Protein AF-A0A2X3EUS6-F1 (afdb_monomer)

pLDDT: mean 87.98, std 20.06, range [26.81, 98.81]

Secondary structure (DSSP, 8-state):
-HHHHHHHHHHTT-TTSTT----EEEEETTGGG-GGG-TT--B---HHHIIIIISHHHHHHHHTT-SEEEEPSSEETTEEGGG-HIIIIIIIIIIT---SEEEEEETHHHHHHHTTS-SSHHHHHHHHHHHT--EEESS-HHHHHHHHHHHTTSS-HHHHHHHHHHHHHHHHHTTTTT-TTTTT-STT-S-S-TT-GGG--HHHHHHHHHHT------GGG-PSPP--S-----STTTT-S--S-TT-----------------------

Foldseek 3Di:
DVLLVVQCVQQPPFLQAQRHHADAADAPWPQCQAPPSDHLHAAEDDPVCCVPPICPSVLSNQVSPRQHYEYDSYHYNLHRRLLALCSQPVVQCVVSVRLHAYEYPACSLVCCVVSVNAVDLLRSLLRNLVSGHLYYHHDCSCVPRVVVCCVVVSDDPVSNVSSVVNVVVSCVSNVCVVPVCSNVPDPPPDDPDPPDPVPDPVVVVVVVVVVPDDDPDQPPVCPPDDDDPDDDDDDPPVDDPPPDDDPDDDPPDDDDPDDDDDPDDDDDDD

Sequence (270 aa):
MMGQAMVESMQGKSPADRYSVMTSVKHFAAYGAVEGGKEYNTVDMSPQRLFNDYMPPYKAGLDAGSGAVMVALNSLNGTPATSDSWLLKDVLRDQWGFKGITVSDHGAIKELIKHGVASDPEDAVRVALKSGINMSMSDEYYSKYLPGLVKSGKVTMAELDDATRHVLNVKYDMGLFNDPYSHLGPKDSDPQDTNAESRLHRKEAREVARESLVLLKNRLDTLPLKKIRHYRGGGRAGGQQARHDGQLVRGRGGRPVGDRPDRHQRSAGR

Mean predicted aligned error: 8.42 Å

InterPro domains:
  IPR001764 Glycoside hydrolase, family 3, N-terminal [PF00933] (2-170)
  IPR001764 Glycoside hydrolase, family 3, N-terminal [PR00133] (21-37)
  IPR001764 Glycoside hydrolase, family 3, N-terminal [PR00133] (91-109)
  IPR017853 Glycoside hydrolase superfamily [SSF51445] (2-212)
  IPR019800 Glycoside hydrolase, family 3, active site [PS00775] (91-108)
  IPR036881 Glycoside hydrolase family 3 C-terminal domain superfamily [G3DSA:3.40.50.1700] (197-246)
  IPR036962 Glycoside hydrolase, family 3, N-terminal domain superfamily [G3DSA:3.20.20.300] (1-190)
  IPR051915 Cellulose Degradatio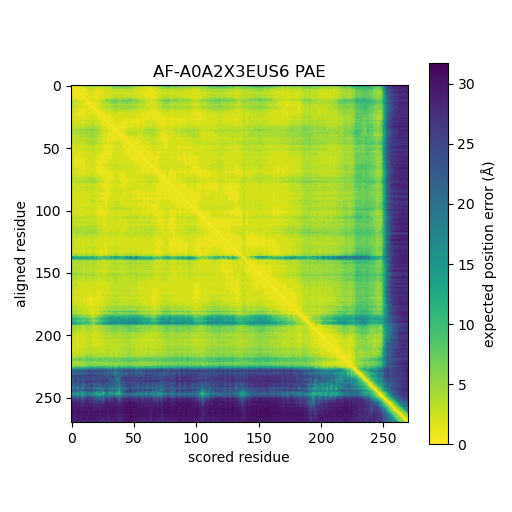n Glycosyl Hydrolase 3 [PTHR30620] (2-227)

Nearest PDB structures (foldseek):
  6r5n-assembly1_A  TM=9.884E-01  e=1.434E-25  Pseudomonas aeruginosa PAO1
  6r5v-assembly1_B  TM=9.876E-01  e=1.519E-25  Pseudomonas aeruginosa PAO1
  6r5r-assembly1_A  TM=9.889E-01  e=1.608E-25  Pseudomonas aeruginosa PAO1
  6r5v-assembly1_A  TM=9.882E-01  e=1.703E-25  Pseudomonas aeruginosa PAO1
  6r5p-assembly1_A  TM=9.882E-01  e=2.545E-25  Pseudomonas aeruginosa PAO1

Solvent-accessible surface area (backbone atoms only — not comparable to full-atom values): 16144 Å² total; per-residue (Å²): 108,71,49,24,51,51,29,40,68,39,18,54,96,41,34,44,42,56,90,29,41,72,40,62,50,72,48,45,64,56,55,91,57,19,53,93,76,38,86,71,31,56,23,76,74,55,68,68,54,42,59,72,70,53,41,51,58,57,51,42,20,46,75,48,60,30,40,28,33,28,28,19,75,22,26,52,70,82,41,39,41,50,56,24,38,60,60,49,34,52,43,40,33,66,71,66,59,56,74,48,32,37,29,41,35,84,31,38,51,68,45,31,40,80,73,67,79,21,93,43,74,59,46,15,45,51,45,20,48,74,14,52,43,44,40,84,31,85,61,66,49,58,82,70,34,46,66,58,34,42,76,68,61,80,36,52,68,66,63,54,49,53,28,48,47,26,54,52,48,46,41,49,60,39,33,40,81,82,42,78,52,57,71,63,58,59,88,87,67,61,65,92,59,85,81,41,73,91,76,57,64,62,68,60,53,53,50,56,53,60,77,69,63,79,87,88,77,71,70,89,67,58,65,82,75,79,95,65,100,78,76,89,82,84,62,94,70,81,76,62,86,80,82,71,69,101,78,74,81,77,78,95,70,78,82,85,85,74,90,76,81,82,84,76,87,79,89,86,85,134

Organism: Klebsiella pneumoniae (NCBI:txid573)

Radius of gyration: 25.32 Å; Cα contacts (8 Å, |Δi|>4): 331; chains: 1; bounding box: 89×47×65 Å

Structure (mmCIF, N/CA/C/O backbone):
data_AF-A0A2X3EUS6-F1
#
_entry.id   AF-A0A2X3EUS6-F1
#
loop_
_atom_site.group_PDB
_atom_site.id
_atom_site.type_symbol
_atom_site.label_atom_id
_atom_site.label_alt_id
_atom_site.label_comp_id
_atom_site.label_asym_id
_atom_site.label_entity_id
_atom_site.label_seq_id
_atom_site.pdbx_PDB_ins_code
_atom_site.Cartn_x
_atom_site.Cartn_y
_atom_site.Cartn_z
_atom_site.occupancy
_atom_site.B_iso_or_equiv
_atom_site.auth_seq_id
_atom_site.auth_comp_id
_atom_site.auth_asym_id
_atom_site.auth_atom_id
_atom_site.pdbx_PDB_model_num
ATOM 1 N N . MET A 1 1 ? -1.488 -3.433 -15.875 1.00 76.75 1 MET A N 1
ATOM 2 C CA . MET A 1 1 ? -0.423 -4.236 -16.520 1.00 76.75 1 MET A CA 1
ATOM 3 C C . MET A 1 1 ? 0.818 -4.359 -15.635 1.00 76.75 1 MET A C 1
ATOM 5 O O . MET A 1 1 ? 0.980 -5.424 -15.067 1.00 76.75 1 MET A O 1
ATOM 9 N N . MET A 1 2 ? 1.641 -3.320 -15.411 1.00 91.56 2 MET A N 1
ATOM 10 C CA . MET A 1 2 ? 2.873 -3.475 -14.597 1.00 91.56 2 MET A CA 1
ATOM 11 C C . MET A 1 2 ? 2.624 -3.841 -13.122 1.00 91.56 2 MET A C 1
ATOM 13 O O . MET A 1 2 ? 3.302 -4.715 -12.597 1.00 91.56 2 MET A O 1
ATOM 17 N N . GLY A 1 3 ? 1.641 -3.213 -12.461 1.00 90.94 3 GLY A N 1
ATOM 18 C CA . GLY A 1 3 ? 1.314 -3.523 -11.060 1.00 90.94 3 GLY A CA 1
ATOM 19 C C . GLY A 1 3 ? 0.858 -4.972 -10.859 1.00 90.94 3 GLY A C 1
ATOM 20 O O . GLY A 1 3 ? 1.366 -5.658 -9.982 1.00 90.94 3 GLY A O 1
ATOM 21 N N . GLN A 1 4 ? -0.026 -5.457 -11.735 1.00 96.00 4 GLN A N 1
ATOM 22 C CA . GLN A 1 4 ? -0.443 -6.861 -11.777 1.00 96.00 4 GLN A CA 1
ATOM 23 C C . GLN A 1 4 ? 0.755 -7.799 -11.986 1.00 96.00 4 GLN A C 1
ATOM 25 O O . GLN A 1 4 ? 0.938 -8.721 -11.201 1.00 96.00 4 GLN A O 1
ATOM 30 N N . ALA A 1 5 ? 1.612 -7.520 -12.976 1.00 96.56 5 ALA A N 1
ATOM 31 C CA . ALA A 1 5 ? 2.789 -8.345 -13.243 1.00 96.56 5 ALA A CA 1
ATOM 32 C C . ALA A 1 5 ? 3.744 -8.415 -12.037 1.00 96.56 5 ALA A C 1
ATOM 34 O O . ALA A 1 5 ? 4.278 -9.481 -11.744 1.00 96.56 5 ALA A O 1
ATOM 35 N N . MET A 1 6 ? 3.935 -7.309 -11.302 1.00 96.62 6 MET A N 1
ATOM 36 C CA . MET A 1 6 ? 4.721 -7.331 -10.062 1.00 96.62 6 MET A CA 1
ATOM 37 C C . MET A 1 6 ? 4.096 -8.259 -9.019 1.00 96.62 6 MET A C 1
ATOM 39 O O . MET A 1 6 ? 4.806 -9.103 -8.479 1.00 96.62 6 MET A O 1
ATOM 43 N N . VAL A 1 7 ? 2.786 -8.148 -8.777 1.00 97.81 7 VAL A N 1
ATOM 44 C CA . VAL A 1 7 ? 2.072 -8.995 -7.808 1.00 97.81 7 VAL A CA 1
ATOM 45 C C . VAL A 1 7 ? 2.170 -10.472 -8.181 1.00 97.81 7 VAL A C 1
ATOM 47 O O . VAL A 1 7 ? 2.626 -11.274 -7.370 1.00 97.81 7 VAL A O 1
ATOM 50 N N . GLU A 1 8 ? 1.835 -10.825 -9.421 1.00 97.06 8 GLU A N 1
ATOM 51 C CA . GLU A 1 8 ? 1.898 -12.208 -9.910 1.00 97.06 8 GLU A CA 1
ATOM 52 C C . GLU A 1 8 ? 3.326 -12.770 -9.841 1.00 97.06 8 GLU A C 1
ATOM 54 O O . GLU A 1 8 ? 3.526 -13.914 -9.438 1.00 97.06 8 GLU A O 1
ATOM 59 N N . SER A 1 9 ? 4.341 -11.963 -10.173 1.00 96.44 9 SER A N 1
ATOM 60 C CA . SER A 1 9 ? 5.741 -12.405 -10.128 1.00 96.44 9 SER A CA 1
ATOM 61 C C . SER A 1 9 ? 6.274 -12.613 -8.707 1.00 96.44 9 SER A C 1
ATOM 63 O O . SER A 1 9 ? 7.068 -13.524 -8.488 1.00 96.44 9 SER A O 1
ATOM 65 N N . MET A 1 10 ? 5.849 -11.786 -7.745 1.00 97.31 10 MET A N 1
ATOM 66 C CA . MET A 1 10 ? 6.313 -11.853 -6.356 1.00 97.31 10 MET A CA 1
ATOM 67 C C . MET A 1 10 ? 5.575 -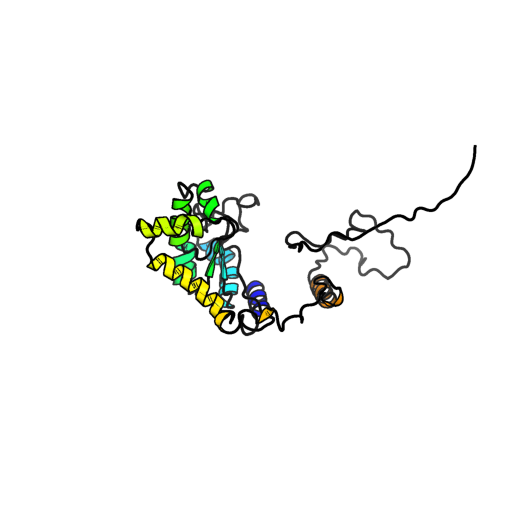12.921 -5.548 1.00 97.31 10 MET A C 1
ATOM 69 O O . MET A 1 10 ? 6.198 -13.603 -4.735 1.00 97.31 10 MET A O 1
ATOM 73 N N . GLN A 1 11 ? 4.265 -13.077 -5.763 1.00 96.69 11 GLN A N 1
ATOM 74 C CA . GLN A 1 11 ? 3.460 -14.066 -5.041 1.00 96.69 11 GLN A CA 1
ATOM 75 C C . GLN A 1 11 ? 3.471 -15.446 -5.711 1.00 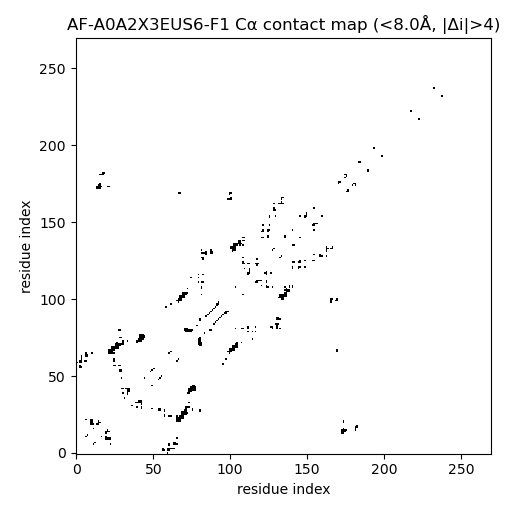96.69 11 GLN A C 1
ATOM 77 O O . GLN A 1 11 ? 3.137 -16.438 -5.064 1.00 96.69 11 GLN A O 1
ATOM 82 N N . GLY A 1 12 ? 3.852 -15.533 -6.989 1.00 94.62 12 GLY A N 1
ATOM 83 C CA . GLY A 1 12 ? 3.870 -16.789 -7.728 1.00 94.62 12 GLY A CA 1
ATOM 84 C C . GLY A 1 12 ? 2.492 -17.452 -7.763 1.00 94.62 12 GLY A C 1
ATOM 85 O O . GLY A 1 12 ? 1.470 -16.793 -7.946 1.00 94.62 12 GLY A O 1
ATOM 86 N N . LYS A 1 13 ? 2.458 -18.778 -7.590 1.00 94.06 13 LYS A N 1
ATOM 87 C CA . LYS A 1 13 ? 1.195 -19.533 -7.511 1.00 94.06 13 LYS A CA 1
ATOM 88 C C . LYS A 1 13 ? 0.541 -19.426 -6.135 1.00 94.06 13 LYS A C 1
ATOM 90 O O . LYS A 1 13 ? -0.680 -19.514 -6.043 1.00 94.06 13 LYS A O 1
ATOM 95 N N . SER A 1 14 ? 1.348 -19.280 -5.088 1.00 94.69 14 SER A N 1
ATOM 96 C CA . SER A 1 14 ? 0.897 -19.137 -3.710 1.00 94.69 14 SER A CA 1
ATOM 97 C C . SER A 1 14 ? 1.898 -18.311 -2.897 1.00 94.69 14 SER A C 1
ATOM 99 O O . SER A 1 14 ? 3.102 -18.577 -2.978 1.00 94.69 14 SER A O 1
ATOM 101 N N . PRO A 1 15 ? 1.439 -17.373 -2.044 1.00 93.56 15 PRO A N 1
ATOM 102 C CA . PRO A 1 15 ? 2.318 -16.668 -1.114 1.00 93.56 15 PRO A CA 1
ATOM 103 C C . PRO A 1 15 ? 2.909 -17.584 -0.027 1.00 93.56 15 PRO A C 1
ATOM 105 O O . PRO A 1 15 ? 3.824 -17.153 0.668 1.00 93.56 15 PRO A O 1
ATOM 108 N N . ALA A 1 16 ? 2.424 -18.825 0.113 1.00 95.94 16 ALA A N 1
ATOM 109 C CA . ALA A 1 16 ? 3.017 -19.848 0.979 1.00 95.94 16 ALA A CA 1
ATOM 110 C C . ALA A 1 16 ? 4.208 -20.589 0.343 1.00 95.94 16 ALA A C 1
ATOM 112 O O . ALA A 1 16 ? 4.916 -21.325 1.035 1.00 95.94 16 ALA A O 1
ATOM 113 N N . ASP A 1 17 ? 4.429 -20.443 -0.969 1.00 95.94 17 ASP A N 1
ATOM 114 C CA . ASP A 1 17 ? 5.564 -21.081 -1.629 1.00 95.94 17 ASP A CA 1
ATOM 115 C C . ASP A 1 17 ? 6.875 -20.478 -1.101 1.00 95.94 17 ASP A C 1
ATOM 117 O O . ASP A 1 17 ? 7.013 -19.266 -0.949 1.00 95.94 17 ASP A O 1
ATOM 121 N N . ARG A 1 18 ? 7.884 -21.324 -0.866 1.00 93.12 18 ARG A N 1
ATOM 122 C CA . ARG A 1 18 ? 9.146 -20.951 -0.198 1.00 93.12 18 ARG A CA 1
ATOM 123 C C . ARG A 1 18 ? 9.833 -19.696 -0.754 1.00 93.12 18 ARG A C 1
ATOM 125 O O . ARG A 1 18 ? 10.453 -18.956 0.008 1.00 93.12 18 ARG A O 1
ATOM 132 N N . TYR A 1 19 ? 9.773 -19.487 -2.066 1.00 93.94 19 TYR A N 1
ATOM 133 C CA . TYR A 1 19 ? 10.434 -18.367 -2.747 1.00 93.94 19 TYR A CA 1
ATOM 134 C C . TYR A 1 19 ? 9.480 -17.225 -3.118 1.00 93.94 19 TYR A C 1
ATOM 136 O O . TYR A 1 19 ? 9.915 -16.259 -3.742 1.00 93.94 19 TYR A O 1
ATOM 144 N N . SER A 1 20 ? 8.208 -17.332 -2.738 1.00 96.38 20 SER A N 1
ATOM 145 C CA . SER A 1 20 ? 7.212 -16.282 -2.905 1.00 96.38 20 SER A CA 1
ATOM 146 C C . SER A 1 20 ? 7.187 -15.363 -1.691 1.00 96.38 20 SER A C 1
ATOM 148 O O . SER A 1 20 ? 7.561 -15.743 -0.581 1.00 96.38 20 SER A O 1
ATOM 150 N N . VAL A 1 21 ? 6.714 -14.140 -1.901 1.00 96.50 21 VAL A N 1
ATOM 151 C CA . VAL A 1 21 ? 6.453 -13.173 -0.834 1.00 96.50 21 VAL A CA 1
ATOM 152 C C . VAL A 1 21 ? 5.086 -12.549 -1.046 1.00 96.50 21 VAL A C 1
ATOM 154 O O . VAL A 1 21 ? 4.726 -12.209 -2.170 1.00 96.50 21 VAL A O 1
ATOM 157 N N . MET A 1 22 ? 4.326 -12.361 0.034 1.00 97.50 22 MET A N 1
ATOM 158 C CA . MET A 1 22 ? 3.080 -11.607 -0.045 1.00 97.50 22 MET A CA 1
ATOM 159 C C . MET A 1 22 ? 3.368 -10.144 -0.378 1.00 97.50 22 MET A C 1
ATOM 161 O O . MET A 1 22 ? 4.225 -9.507 0.242 1.00 97.50 22 MET A O 1
ATOM 165 N N . THR A 1 23 ? 2.629 -9.592 -1.335 1.00 98.12 23 THR A N 1
ATOM 166 C CA . THR A 1 23 ? 2.791 -8.194 -1.727 1.00 98.12 23 THR A CA 1
ATOM 167 C C . THR A 1 23 ? 1.907 -7.265 -0.910 1.00 98.12 23 THR A C 1
ATOM 169 O O . THR A 1 23 ? 0.823 -7.631 -0.456 1.00 98.12 23 THR A O 1
ATOM 172 N N . SER A 1 24 ? 2.376 -6.024 -0.766 1.00 98.38 24 SER A N 1
ATOM 173 C CA . SER A 1 24 ? 1.588 -4.908 -0.255 1.00 98.38 24 SER A CA 1
ATOM 174 C C . SER A 1 24 ? 1.544 -3.801 -1.301 1.00 98.38 24 SER A C 1
ATOM 176 O O . SER A 1 24 ? 2.557 -3.152 -1.575 1.00 98.38 24 SER A O 1
ATOM 178 N N . VAL A 1 25 ? 0.378 -3.610 -1.918 1.00 98.19 25 VAL A N 1
ATOM 179 C CA . VAL A 1 25 ? 0.149 -2.526 -2.881 1.00 98.19 25 VAL A CA 1
ATOM 180 C C . VAL A 1 25 ? 0.200 -1.190 -2.142 1.00 98.19 25 VAL A C 1
ATOM 182 O O . VAL A 1 25 ? -0.413 -1.040 -1.087 1.00 98.19 25 VAL A O 1
ATOM 185 N N . LYS A 1 26 ? 0.925 -0.204 -2.681 1.00 98.31 26 LYS A N 1
ATOM 186 C CA . LYS A 1 26 ? 1.121 1.087 -2.011 1.00 98.31 26 LYS A CA 1
ATOM 187 C C . LYS A 1 26 ? 1.291 2.258 -2.983 1.00 98.31 26 LYS A C 1
ATOM 189 O O . LYS A 1 26 ? 1.679 2.049 -4.127 1.00 98.31 26 LYS A O 1
ATOM 194 N N . HIS A 1 27 ? 1.052 3.504 -2.577 1.00 98.50 27 HIS A N 1
ATOM 195 C CA . HIS A 1 27 ? 0.413 3.937 -1.323 1.00 98.50 27 HIS A CA 1
ATOM 196 C C . HIS A 1 27 ? -1.049 4.292 -1.625 1.00 98.50 27 HIS A C 1
ATOM 198 O O . HIS A 1 27 ? -1.306 5.078 -2.541 1.00 98.50 27 HIS A O 1
ATOM 204 N N . PHE A 1 28 ? -1.995 3.672 -0.922 1.00 98.69 28 PHE A N 1
ATOM 205 C CA . PHE A 1 28 ? -3.430 3.764 -1.205 1.00 98.69 28 PHE A CA 1
ATOM 206 C C . PHE A 1 28 ? -4.060 4.982 -0.491 1.00 98.69 28 PHE A C 1
ATOM 208 O O . PHE A 1 28 ? -4.150 4.972 0.731 1.00 98.69 28 PHE A O 1
ATOM 215 N N . ALA A 1 29 ? -4.471 6.059 -1.171 1.00 98.38 29 ALA A N 1
ATOM 216 C CA . ALA A 1 29 ? -4.487 6.243 -2.625 1.00 98.38 29 ALA A CA 1
ATOM 217 C C . ALA A 1 29 ? -4.100 7.657 -3.088 1.00 98.38 29 ALA A C 1
ATOM 219 O O . ALA A 1 29 ? -4.101 8.619 -2.326 1.00 98.38 29 ALA A O 1
ATOM 220 N N . ALA A 1 30 ? -3.782 7.748 -4.384 1.00 98.31 30 ALA A N 1
ATOM 221 C CA . A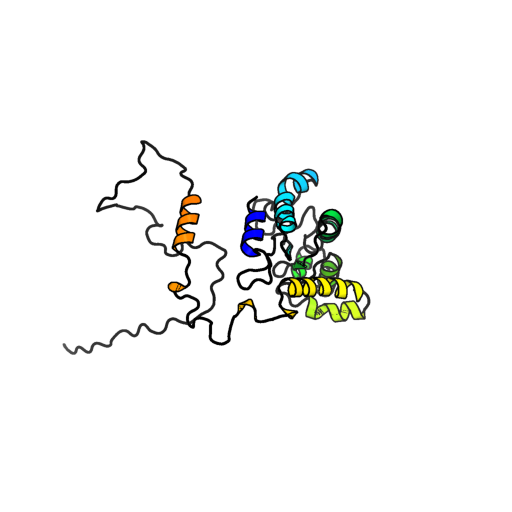LA A 1 30 ? -3.470 8.971 -5.126 1.00 98.31 30 ALA A CA 1
ATOM 222 C C . ALA A 1 30 ? -2.255 9.773 -4.620 1.00 98.31 30 ALA A C 1
ATOM 224 O O . ALA A 1 30 ? -2.076 10.922 -5.011 1.00 98.31 30 ALA A O 1
ATOM 225 N N . TYR A 1 31 ? -1.374 9.157 -3.828 1.00 98.38 31 TYR A N 1
ATOM 226 C CA . TYR A 1 31 ? -0.232 9.827 -3.196 1.00 98.38 31 TYR A CA 1
ATOM 227 C C . TYR A 1 31 ? 0.672 10.609 -4.164 1.00 98.38 31 TYR A C 1
ATOM 229 O O . TYR A 1 31 ? 1.203 11.655 -3.822 1.00 98.38 31 TYR A O 1
ATOM 237 N N . GLY A 1 32 ? 0.830 10.144 -5.406 1.00 97.44 32 GLY A N 1
ATOM 238 C CA . GLY A 1 32 ? 1.645 10.840 -6.408 1.00 97.44 32 GLY A CA 1
ATOM 239 C C . GLY A 1 32 ? 1.067 12.175 -6.902 1.00 97.44 32 GLY A C 1
ATOM 240 O O . GLY A 1 32 ? 1.754 12.891 -7.624 1.00 97.44 32 GLY A O 1
ATOM 241 N N . ALA A 1 33 ? -0.174 12.514 -6.540 1.00 98.12 33 ALA A N 1
ATOM 242 C CA . ALA A 1 33 ? -0.863 13.738 -6.953 1.00 98.12 33 ALA A CA 1
ATOM 243 C C . ALA A 1 33 ? -0.679 14.914 -5.979 1.00 98.12 33 ALA A C 1
ATOM 245 O O . ALA A 1 33 ? -1.433 15.883 -6.051 1.00 98.12 33 ALA A O 1
ATOM 246 N N . VAL A 1 34 ? 0.277 14.815 -5.050 1.00 97.88 34 VAL A N 1
ATOM 247 C CA . VAL A 1 34 ? 0.551 15.848 -4.043 1.00 97.88 34 VAL A CA 1
ATOM 248 C C . VAL A 1 34 ? 0.717 17.231 -4.671 1.00 97.88 34 VAL A C 1
ATOM 250 O O . VAL A 1 34 ? 1.466 17.428 -5.635 1.00 97.88 34 VAL A O 1
ATOM 253 N N . GLU A 1 35 ? 0.029 18.214 -4.098 1.00 97.56 35 GLU A N 1
ATOM 254 C CA . GLU A 1 35 ? 0.058 19.583 -4.594 1.00 97.56 35 GLU A CA 1
ATOM 255 C C . GLU A 1 35 ? 1.488 20.147 -4.577 1.00 97.56 35 GLU A C 1
ATOM 257 O O . GLU A 1 35 ? 2.237 20.021 -3.599 1.00 97.56 35 GLU A O 1
ATOM 262 N N . GLY A 1 36 ? 1.883 20.758 -5.697 1.00 97.19 36 GLY A N 1
ATOM 263 C CA . GLY A 1 36 ? 3.209 21.350 -5.874 1.00 97.19 36 GLY A CA 1
ATOM 264 C C . GLY A 1 36 ? 4.362 20.342 -5.931 1.00 97.19 36 GLY A C 1
ATOM 265 O O . GLY A 1 36 ? 5.517 20.758 -5.859 1.00 97.19 36 GLY A O 1
ATOM 266 N N . GLY A 1 37 ? 4.083 19.034 -6.029 1.00 96.06 37 GLY A N 1
ATOM 267 C CA . GLY A 1 37 ? 5.116 17.993 -5.989 1.00 96.06 37 GLY A CA 1
ATOM 268 C C . GLY A 1 37 ? 5.829 17.900 -4.637 1.00 96.06 37 GLY A C 1
ATOM 269 O O . GLY A 1 37 ? 6.946 17.388 -4.559 1.00 96.06 37 GLY A O 1
ATOM 270 N N . LYS A 1 38 ? 5.217 18.441 -3.577 1.00 96.06 38 LYS A N 1
ATOM 271 C CA . LYS A 1 38 ? 5.780 18.442 -2.229 1.00 96.06 38 LYS A CA 1
ATOM 272 C C . LYS A 1 38 ? 5.370 17.167 -1.502 1.00 96.06 38 LYS A C 1
ATOM 274 O O . LYS A 1 38 ? 4.186 16.892 -1.352 1.00 96.06 38 LYS A O 1
ATOM 279 N N . GLU A 1 39 ? 6.360 16.427 -1.019 1.00 95.69 39 GLU A N 1
ATOM 280 C CA . GLU A 1 39 ? 6.152 15.195 -0.256 1.00 95.69 39 GLU A CA 1
ATOM 281 C C . GLU A 1 39 ? 5.140 15.394 0.891 1.00 95.69 39 GLU A C 1
ATOM 283 O O . GLU A 1 39 ? 5.185 16.414 1.588 1.00 95.69 39 GLU A O 1
ATOM 288 N N . TYR A 1 40 ? 4.242 14.419 1.071 1.00 95.00 40 TYR A N 1
ATOM 289 C CA . TYR A 1 40 ? 3.172 14.397 2.084 1.00 95.00 40 TYR A CA 1
ATOM 290 C C . TYR A 1 40 ? 2.090 15.489 1.971 1.00 95.00 40 TYR A C 1
ATOM 292 O O . T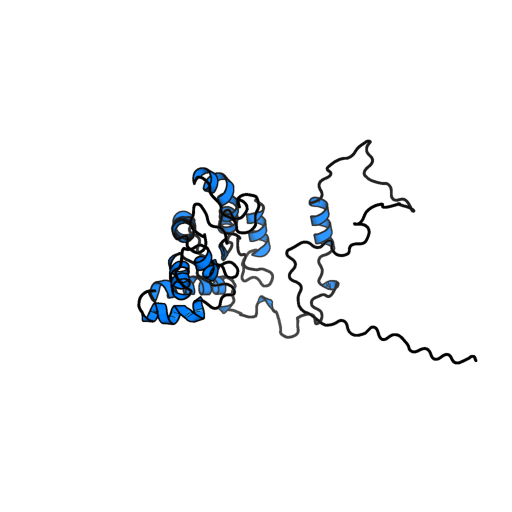YR A 1 40 ? 1.234 15.587 2.851 1.00 95.00 40 TYR A O 1
ATOM 300 N N . ASN A 1 41 ? 2.111 16.336 0.936 1.00 96.94 41 ASN A N 1
ATOM 301 C CA . ASN A 1 41 ? 1.168 17.450 0.828 1.00 96.94 41 ASN A CA 1
ATOM 302 C C . ASN A 1 41 ? -0.271 16.991 0.497 1.00 96.94 41 ASN A C 1
ATOM 304 O O . ASN A 1 41 ? -0.556 15.809 0.300 1.00 96.94 41 ASN A O 1
ATOM 308 N N . THR A 1 42 ? -1.205 17.936 0.447 1.00 97.06 42 THR A N 1
ATOM 309 C CA . THR A 1 42 ? -2.609 17.680 0.109 1.00 97.06 42 THR A CA 1
ATOM 310 C C . THR A 1 42 ? -2.780 17.124 -1.306 1.00 97.06 42 THR A C 1
ATOM 312 O O . THR A 1 42 ? -2.063 17.509 -2.232 1.00 97.06 42 THR A O 1
ATOM 315 N N . VAL A 1 43 ? -3.769 16.243 -1.468 1.00 98.50 43 VAL A N 1
ATOM 316 C CA . VAL A 1 43 ? -4.310 15.809 -2.758 1.00 98.50 43 VAL A CA 1
ATOM 317 C C . VAL A 1 43 ? -5.788 16.186 -2.817 1.00 98.50 43 VAL A C 1
ATOM 319 O O . VAL A 1 43 ? -6.553 15.857 -1.910 1.00 98.50 43 VAL A O 1
ATOM 322 N N . ASP A 1 44 ? -6.191 16.840 -3.902 1.00 98.44 44 ASP A N 1
ATOM 323 C CA . ASP A 1 44 ? -7.584 17.185 -4.180 1.00 98.44 44 ASP A CA 1
ATOM 324 C C . ASP A 1 44 ? -7.920 16.886 -5.646 1.00 98.44 44 ASP A C 1
ATOM 326 O O . ASP A 1 44 ? -7.173 17.253 -6.560 1.00 98.44 44 ASP A O 1
ATOM 330 N N . MET A 1 45 ? -9.006 16.150 -5.879 1.00 98.44 45 MET A N 1
ATOM 331 C CA . MET A 1 45 ? -9.508 15.855 -7.219 1.00 98.44 45 MET A CA 1
ATOM 332 C C . MET A 1 45 ? -10.958 15.365 -7.215 1.00 98.44 45 MET A C 1
ATOM 334 O O . MET A 1 45 ? -11.454 14.791 -6.244 1.00 98.44 45 MET A O 1
ATOM 338 N N . SER A 1 46 ? -11.633 15.504 -8.361 1.00 98.38 46 SER A N 1
ATOM 339 C CA . SER A 1 46 ? -12.980 14.957 -8.523 1.00 98.38 46 SER A CA 1
ATOM 340 C C . SER A 1 46 ? -12.987 13.421 -8.449 1.00 98.38 46 SER A C 1
ATOM 342 O O . SER A 1 46 ? -12.026 12.774 -8.886 1.00 98.38 46 SER A O 1
ATOM 344 N N . PRO A 1 47 ? -14.097 12.807 -7.994 1.00 97.06 47 PRO A N 1
ATOM 345 C CA . PRO A 1 47 ? -14.243 11.355 -8.009 1.00 97.06 47 PRO A CA 1
ATOM 346 C C . PRO A 1 47 ? -14.049 10.743 -9.401 1.00 97.06 47 PRO A C 1
ATOM 348 O O . PRO A 1 47 ? -13.431 9.690 -9.513 1.00 97.06 47 PRO A O 1
ATOM 351 N N . GLN A 1 48 ? -14.502 11.404 -10.478 1.00 98.50 48 GLN A N 1
ATOM 352 C CA . GLN A 1 48 ? -14.301 10.869 -11.833 1.00 98.50 48 GLN A CA 1
ATOM 353 C C . GLN A 1 48 ? -12.815 10.722 -12.160 1.00 98.50 48 GLN A C 1
ATOM 355 O O . GLN A 1 48 ? -12.401 9.685 -12.667 1.00 98.50 48 GLN A O 1
ATOM 360 N N . ARG A 1 49 ? -12.005 11.737 -11.837 1.00 98.56 49 ARG A N 1
ATOM 361 C CA . ARG A 1 49 ? -10.560 11.684 -12.066 1.00 98.56 49 ARG A CA 1
ATOM 362 C C . ARG A 1 49 ? -9.897 10.626 -11.191 1.00 98.56 49 ARG A C 1
ATOM 364 O O . ARG A 1 49 ? -9.077 9.853 -11.681 1.00 98.56 49 ARG A O 1
ATOM 371 N N . LEU A 1 50 ? -10.277 10.567 -9.915 1.00 98.50 50 LEU A N 1
ATOM 372 C CA . LEU A 1 50 ? -9.767 9.568 -8.982 1.00 98.50 50 LEU A CA 1
ATOM 373 C C . LEU A 1 50 ? -9.987 8.150 -9.527 1.00 98.50 50 LEU A C 1
ATOM 375 O O . LEU A 1 50 ? -9.029 7.388 -9.644 1.00 98.50 50 LEU A O 1
ATOM 379 N N . PHE A 1 51 ? -11.218 7.810 -9.915 1.00 98.44 51 PHE A N 1
ATOM 380 C CA . PHE A 1 51 ? -11.556 6.458 -10.363 1.00 98.44 51 PHE A CA 1
ATOM 381 C C . PHE A 1 51 ? -11.064 6.114 -11.771 1.00 98.44 51 PHE A C 1
ATOM 383 O O . PHE A 1 51 ? -10.703 4.961 -12.000 1.00 98.44 51 PHE A O 1
ATOM 390 N N . ASN A 1 52 ? -11.011 7.080 -12.690 1.00 98.19 52 ASN A N 1
ATOM 391 C CA . ASN A 1 52 ? -10.566 6.820 -14.060 1.00 98.19 52 ASN A CA 1
ATOM 392 C C . ASN A 1 52 ? -9.040 6.760 -14.184 1.00 98.19 52 ASN A C 1
ATOM 394 O O . ASN A 1 52 ? -8.534 5.931 -14.938 1.00 98.19 52 ASN A O 1
ATOM 398 N N . ASP A 1 53 ? -8.312 7.594 -13.434 1.00 98.06 53 ASP A N 1
ATOM 399 C CA . ASP A 1 53 ? -6.879 7.795 -13.673 1.00 98.06 53 ASP A CA 1
ATOM 400 C C . ASP A 1 53 ? -6.002 7.229 -12.546 1.00 98.06 53 ASP A C 1
ATOM 402 O O . ASP A 1 53 ? -4.961 6.627 -12.810 1.00 98.06 53 ASP A O 1
ATOM 406 N N . TYR A 1 54 ? -6.405 7.406 -11.282 1.00 98.25 54 TYR A N 1
ATOM 407 C CA . TYR A 1 54 ? -5.539 7.124 -10.128 1.00 98.25 54 TYR A CA 1
ATOM 408 C C . TYR A 1 54 ? -5.813 5.776 -9.467 1.00 98.25 54 TYR A C 1
ATOM 410 O O . TYR A 1 54 ? -4.880 5.117 -9.016 1.00 98.25 54 TYR A O 1
ATOM 418 N N . MET A 1 55 ? -7.070 5.341 -9.413 1.00 98.00 55 MET A N 1
ATOM 419 C CA . MET A 1 55 ? -7.469 4.080 -8.785 1.00 98.00 55 MET A CA 1
ATOM 420 C C . MET A 1 55 ? -7.127 2.792 -9.566 1.00 98.00 55 MET A C 1
ATOM 422 O O . MET A 1 55 ? -6.834 1.784 -8.910 1.00 98.00 55 MET A O 1
ATOM 426 N N . PRO A 1 56 ? -7.113 2.762 -10.920 1.00 97.62 56 PRO A N 1
ATOM 427 C CA . PRO A 1 56 ? -6.943 1.513 -11.668 1.00 97.62 56 PRO A CA 1
ATOM 428 C C . PRO A 1 56 ? -5.672 0.705 -11.350 1.00 97.62 56 PRO A C 1
ATOM 430 O O . PRO A 1 56 ? -5.773 -0.521 -11.275 1.00 97.62 56 PRO A O 1
ATOM 433 N N . PRO A 1 57 ? -4.485 1.310 -11.122 1.00 97.12 57 PRO A N 1
ATOM 434 C CA . PRO A 1 57 ? -3.288 0.547 -10.769 1.00 97.12 57 PRO A CA 1
ATOM 435 C C . PRO A 1 57 ? -3.420 -0.220 -9.449 1.00 97.12 57 PRO A C 1
ATOM 437 O O . PRO A 1 57 ? -2.969 -1.363 -9.374 1.00 97.12 57 PRO A O 1
ATOM 440 N N . TYR A 1 58 ? -4.058 0.376 -8.434 1.00 98.19 58 TYR A N 1
ATOM 441 C CA . TYR A 1 58 ? -4.302 -0.299 -7.158 1.00 98.19 58 TYR A CA 1
ATOM 442 C C . TYR A 1 58 ? -5.258 -1.465 -7.360 1.00 98.19 58 TYR A C 1
ATOM 444 O O . TYR A 1 58 ? -4.934 -2.584 -6.971 1.00 98.19 58 TYR A O 1
ATOM 452 N N . LYS A 1 59 ? -6.388 -1.224 -8.041 1.00 97.81 59 LYS A N 1
ATOM 453 C CA . LYS A 1 59 ? -7.369 -2.276 -8.309 1.00 97.81 59 LYS A CA 1
ATOM 454 C C . LYS A 1 59 ? -6.743 -3.442 -9.072 1.00 97.81 59 LYS A C 1
ATOM 456 O O . LYS A 1 59 ? -6.917 -4.578 -8.665 1.00 97.81 59 LYS A O 1
ATOM 461 N N . ALA A 1 60 ? -5.936 -3.171 -10.098 1.00 97.94 60 ALA A N 1
ATOM 462 C CA . ALA A 1 60 ? -5.247 -4.219 -10.849 1.00 97.94 60 ALA A CA 1
ATOM 463 C C . ALA A 1 60 ? -4.273 -5.041 -9.983 1.00 97.94 60 ALA A C 1
ATOM 465 O O . ALA A 1 60 ? -4.175 -6.248 -10.166 1.00 97.94 60 ALA A O 1
ATOM 466 N N . GLY A 1 61 ? -3.549 -4.415 -9.048 1.00 97.75 61 GLY A N 1
ATOM 467 C CA . GLY A 1 61 ? -2.669 -5.140 -8.122 1.00 97.75 61 GLY A CA 1
ATOM 468 C C . GLY A 1 61 ? -3.436 -5.972 -7.085 1.00 97.75 61 GLY A C 1
ATOM 469 O O . GLY A 1 61 ? -3.007 -7.064 -6.722 1.00 97.75 61 GLY A O 1
ATOM 470 N N . LEU A 1 62 ? -4.586 -5.479 -6.625 1.00 97.81 62 LEU A N 1
ATOM 471 C CA . LEU A 1 62 ? -5.447 -6.203 -5.687 1.00 97.81 62 LEU A CA 1
ATOM 472 C C . LEU A 1 62 ? -6.198 -7.354 -6.374 1.00 97.81 62 LEU A C 1
ATOM 474 O O . LEU A 1 62 ? -6.234 -8.452 -5.829 1.00 97.81 62 LEU A O 1
ATOM 478 N N . ASP A 1 63 ? -6.714 -7.139 -7.587 1.00 97.50 63 ASP A N 1
ATOM 479 C CA . ASP A 1 63 ? -7.340 -8.173 -8.426 1.00 97.50 63 ASP A CA 1
ATOM 480 C C . ASP A 1 63 ? -6.333 -9.282 -8.792 1.00 97.50 63 ASP A C 1
ATOM 482 O O . ASP A 1 63 ? -6.711 -10.443 -8.922 1.00 97.50 63 ASP A O 1
ATOM 486 N N . ALA A 1 64 ? -5.042 -8.943 -8.901 1.00 97.44 64 ALA A N 1
ATOM 487 C CA . ALA A 1 64 ? -3.945 -9.897 -9.084 1.00 97.44 64 ALA A CA 1
ATOM 488 C C . ALA A 1 64 ? -3.610 -10.714 -7.818 1.00 97.44 64 ALA A C 1
ATOM 490 O O . ALA A 1 64 ? -2.739 -11.581 -7.849 1.00 97.44 64 ALA A O 1
ATOM 491 N N . GLY A 1 65 ? -4.287 -10.440 -6.699 1.00 96.56 65 GLY A N 1
ATOM 492 C CA . GLY A 1 65 ? -4.211 -11.235 -5.478 1.00 96.56 65 GLY A CA 1
ATOM 493 C C . GLY A 1 65 ? -3.296 -10.683 -4.390 1.00 96.56 65 GLY A C 1
ATOM 494 O O . GLY A 1 65 ? -2.993 -11.424 -3.458 1.00 96.56 65 GLY A O 1
ATOM 495 N N . SER A 1 66 ? -2.840 -9.426 -4.467 1.00 98.00 66 SER A N 1
ATOM 496 C CA . SER A 1 66 ? -2.008 -8.837 -3.407 1.00 98.00 66 SER A CA 1
ATOM 497 C C . SER A 1 66 ? -2.695 -8.960 -2.047 1.00 98.00 66 SER A C 1
ATOM 499 O O . SER A 1 66 ? -3.792 -8.438 -1.865 1.00 98.00 66 SER A O 1
ATOM 501 N N . GLY A 1 67 ? -2.054 -9.621 -1.082 1.00 97.81 67 GLY A N 1
ATOM 502 C CA . GLY A 1 67 ? -2.666 -9.895 0.227 1.00 97.81 67 GLY A CA 1
ATOM 503 C C . GLY A 1 67 ? -2.659 -8.714 1.205 1.00 97.81 67 GLY A C 1
ATOM 504 O O . GLY A 1 67 ? -3.331 -8.756 2.238 1.00 97.81 67 GLY A O 1
ATOM 505 N N . ALA A 1 68 ? -1.944 -7.635 0.887 1.00 98.44 68 ALA A N 1
ATOM 506 C CA . ALA A 1 68 ? -1.916 -6.420 1.690 1.00 98.44 68 ALA A CA 1
ATOM 507 C C . ALA A 1 68 ? -2.061 -5.145 0.846 1.00 98.44 68 ALA A C 1
ATOM 509 O O . ALA A 1 68 ? -1.768 -5.120 -0.356 1.00 98.44 68 ALA A O 1
ATOM 510 N N . VAL A 1 69 ? -2.475 -4.069 1.515 1.00 98.56 69 VAL A N 1
ATOM 511 C CA . VAL A 1 69 ? -2.408 -2.697 1.014 1.00 98.56 69 VAL A CA 1
ATOM 512 C C . VAL A 1 69 ? -1.829 -1.782 2.095 1.00 98.56 69 VAL A C 1
ATOM 514 O O . VAL A 1 69 ? -2.227 -1.848 3.261 1.00 98.56 69 VAL A O 1
ATOM 517 N N . MET A 1 70 ? -0.877 -0.933 1.721 1.00 98.81 70 MET A N 1
ATOM 518 C CA . MET A 1 70 ? -0.334 0.115 2.583 1.00 98.81 70 MET A CA 1
ATOM 519 C C . MET A 1 70 ? -1.010 1.440 2.248 1.00 98.81 70 MET A C 1
ATOM 521 O O . MET A 1 70 ? -1.030 1.871 1.089 1.00 98.81 70 MET A O 1
ATOM 525 N N . VAL A 1 71 ? -1.578 2.066 3.271 1.00 98.50 71 VAL A N 1
ATOM 526 C CA . VAL A 1 71 ? -2.359 3.301 3.152 1.00 98.50 71 VAL A CA 1
ATOM 527 C C . VAL A 1 71 ? -1.431 4.506 3.008 1.00 98.50 71 VAL A C 1
ATOM 529 O O . VAL A 1 71 ? -0.329 4.497 3.537 1.00 98.50 71 VAL A O 1
ATOM 532 N N . ALA A 1 72 ? -1.850 5.522 2.257 1.00 98.25 72 ALA A N 1
ATOM 533 C CA . ALA A 1 72 ? -1.057 6.716 1.992 1.00 98.25 72 ALA A CA 1
ATOM 534 C C . ALA A 1 72 ? -1.039 7.718 3.158 1.00 98.25 72 ALA A C 1
ATOM 536 O O . ALA A 1 72 ? -1.899 7.707 4.041 1.00 98.25 72 ALA A O 1
ATOM 537 N N . LEU A 1 73 ? -0.045 8.609 3.119 1.00 97.62 73 LEU A N 1
ATOM 538 C CA . LEU A 1 73 ? 0.175 9.665 4.112 1.00 97.62 73 LEU A CA 1
ATOM 539 C C . LEU A 1 73 ? -0.558 10.976 3.788 1.00 97.62 73 LEU A C 1
ATOM 541 O O . LEU A 1 73 ? -0.688 11.831 4.654 1.00 97.62 73 LEU A O 1
ATOM 545 N N . ASN A 1 74 ? -1.033 11.165 2.554 1.00 98.31 74 ASN A N 1
ATOM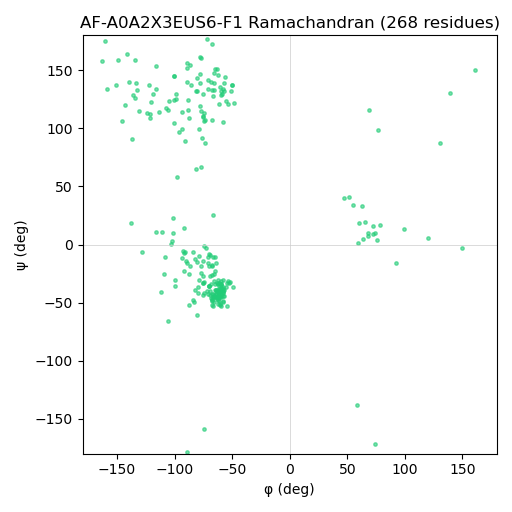 546 C CA . ASN A 1 74 ? -1.715 12.396 2.156 1.00 98.31 74 ASN A CA 1
ATOM 547 C C . ASN A 1 74 ? -3.163 12.463 2.674 1.00 98.31 74 ASN A C 1
ATOM 549 O O . ASN A 1 74 ? -3.812 11.444 2.932 1.00 98.31 74 ASN A O 1
ATOM 553 N N . SER A 1 75 ? -3.705 13.683 2.718 1.00 97.31 75 SER A N 1
ATOM 554 C CA . SER A 1 75 ? -5.152 13.882 2.649 1.00 97.31 75 SER A CA 1
ATOM 555 C C . SER A 1 75 ? -5.635 13.747 1.210 1.00 97.31 75 SER A C 1
ATOM 557 O O . SER A 1 75 ? -4.973 14.220 0.286 1.00 97.31 75 SER A O 1
ATOM 559 N N . LEU A 1 76 ? -6.774 13.086 1.024 1.00 98.00 76 LEU A N 1
ATOM 560 C CA . LEU A 1 76 ? -7.504 12.995 -0.233 1.00 98.00 76 LEU A CA 1
ATOM 561 C C . LEU A 1 76 ? -8.827 13.738 -0.046 1.00 98.00 76 LEU A C 1
ATOM 563 O O . LEU A 1 76 ? -9.646 13.348 0.784 1.00 98.00 76 LEU A O 1
ATOM 567 N N . ASN A 1 77 ? -9.006 14.845 -0.766 1.00 97.69 77 ASN A N 1
ATOM 568 C CA . ASN A 1 77 ? -10.188 15.710 -0.668 1.00 97.69 77 ASN A CA 1
ATOM 569 C C . ASN A 1 77 ? -10.492 16.126 0.788 1.00 97.69 77 ASN A C 1
ATOM 571 O O . ASN A 1 77 ? -11.635 16.121 1.240 1.00 97.69 77 ASN A O 1
ATOM 575 N N . GLY A 1 78 ? -9.435 16.435 1.546 1.00 96.06 78 GLY A N 1
ATOM 576 C CA . GLY A 1 78 ? -9.515 16.891 2.938 1.00 96.06 78 GLY A CA 1
ATOM 577 C C . GLY A 1 78 ? -9.425 15.799 4.010 1.00 96.06 78 GLY A C 1
ATOM 578 O O . GLY A 1 78 ? -9.100 16.130 5.147 1.00 96.06 78 GLY A O 1
ATOM 579 N N . THR A 1 79 ? -9.604 14.516 3.676 1.00 98.12 79 THR A N 1
ATOM 580 C CA . THR A 1 79 ? -9.537 13.420 4.665 1.00 98.12 79 THR A CA 1
ATOM 581 C C . THR A 1 79 ? -8.223 12.645 4.533 1.00 98.12 79 THR A C 1
ATOM 583 O O . THR A 1 79 ? -7.923 12.155 3.445 1.00 98.12 79 THR A O 1
ATOM 586 N N . PRO A 1 80 ? -7.397 12.514 5.590 1.00 98.50 80 PRO A N 1
ATOM 587 C CA . PRO A 1 80 ? -6.226 11.635 5.570 1.00 98.50 80 PRO A CA 1
ATOM 588 C C . PRO A 1 80 ? -6.627 10.199 5.242 1.00 98.50 80 PRO A C 1
ATOM 590 O O . PRO A 1 80 ? -7.539 9.665 5.876 1.00 98.50 80 PRO A O 1
ATOM 593 N N . ALA A 1 81 ? -5.923 9.548 4.311 1.00 98.38 81 ALA A N 1
ATOM 594 C CA . ALA A 1 81 ? -6.282 8.196 3.868 1.00 98.38 81 ALA A CA 1
ATOM 595 C C . ALA A 1 81 ? -6.309 7.178 5.030 1.00 98.38 81 ALA A C 1
ATOM 597 O O . ALA A 1 81 ? -7.124 6.261 5.045 1.00 98.38 81 ALA A O 1
ATOM 598 N N . THR A 1 82 ? -5.472 7.383 6.055 1.00 98.44 82 THR A N 1
ATOM 599 C CA . THR A 1 82 ? -5.424 6.554 7.279 1.00 98.44 82 THR A CA 1
ATOM 600 C C . THR A 1 82 ? -6.683 6.679 8.161 1.00 98.44 82 THR A C 1
ATOM 602 O O . THR A 1 82 ? -6.943 5.813 8.995 1.00 98.44 82 THR A O 1
ATOM 605 N N . SER A 1 83 ? -7.488 7.727 7.970 1.00 98.31 83 SER A N 1
ATOM 606 C CA . SER A 1 83 ? -8.758 7.982 8.670 1.00 98.31 83 SER A CA 1
ATOM 607 C C . SER A 1 83 ? -9.983 7.963 7.745 1.00 98.31 83 SER A C 1
ATOM 609 O O . SER A 1 83 ? -11.063 8.396 8.141 1.00 98.31 83 SER A O 1
ATOM 611 N N . ASP A 1 84 ? -9.829 7.514 6.499 1.00 98.50 84 ASP A N 1
ATOM 612 C CA . ASP A 1 84 ? -10.887 7.594 5.495 1.00 98.50 84 ASP A CA 1
ATOM 613 C C . ASP A 1 84 ? -11.675 6.277 5.414 1.00 98.50 84 ASP A C 1
ATOM 615 O O . ASP A 1 84 ? -11.277 5.319 4.748 1.00 98.50 84 ASP A O 1
ATOM 619 N N . SER A 1 85 ? -12.813 6.227 6.113 1.00 98.25 85 SER A N 1
ATOM 620 C CA . SER A 1 85 ? -13.706 5.058 6.092 1.00 98.25 85 SER A CA 1
ATOM 621 C C . SER A 1 85 ? 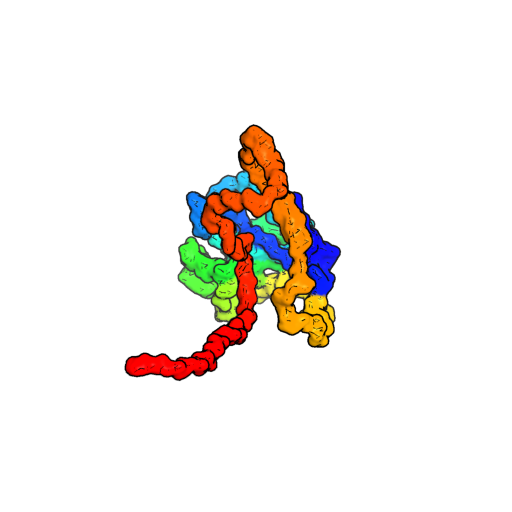-14.323 4.814 4.716 1.00 98.25 85 SER A C 1
ATOM 623 O O . SER A 1 85 ? -14.513 3.661 4.343 1.00 98.25 85 SER A O 1
ATOM 625 N N . TRP A 1 86 ? -14.605 5.868 3.948 1.00 98.44 86 TRP A N 1
ATOM 626 C CA . TRP A 1 86 ? -15.153 5.718 2.602 1.00 98.44 86 TRP A CA 1
ATOM 627 C C . TRP A 1 86 ? -14.133 5.023 1.694 1.00 98.44 86 TRP A C 1
ATOM 629 O O . TRP A 1 86 ? -14.453 4.059 0.998 1.00 98.44 86 TRP A O 1
ATOM 639 N N . LEU A 1 87 ? -12.870 5.447 1.757 1.00 98.62 87 LEU A N 1
ATOM 640 C CA . LEU A 1 87 ? -11.804 4.847 0.960 1.00 98.62 87 LEU A CA 1
ATOM 641 C C . LEU A 1 87 ? -11.508 3.398 1.389 1.00 98.62 87 LEU A C 1
ATOM 643 O O . LEU A 1 87 ? -11.377 2.510 0.543 1.00 98.62 87 LEU A O 1
ATOM 647 N N . LEU A 1 88 ? -11.383 3.150 2.696 1.00 98.69 88 LEU A N 1
ATOM 648 C CA . LEU A 1 88 ? -10.904 1.870 3.227 1.00 98.69 88 LEU A CA 1
ATOM 649 C C . LEU A 1 88 ? -11.998 0.818 3.427 1.00 98.69 88 LEU A C 1
ATOM 651 O O . LEU A 1 88 ? -11.679 -0.370 3.399 1.00 98.69 88 LEU A O 1
ATOM 655 N N . LYS A 1 89 ? -13.257 1.214 3.628 1.00 98.56 89 LYS A N 1
ATOM 656 C CA . LYS A 1 89 ? -14.389 0.290 3.776 1.00 98.56 89 LYS A CA 1
ATOM 657 C C . LYS A 1 89 ? -15.239 0.297 2.518 1.00 98.56 89 LYS A C 1
ATOM 659 O O . LYS A 1 89 ? -15.205 -0.685 1.781 1.00 98.56 89 LYS A O 1
ATOM 664 N N . ASP A 1 90 ? -15.891 1.413 2.211 1.00 98.62 90 ASP A N 1
ATOM 665 C CA . ASP A 1 90 ? -16.884 1.450 1.135 1.00 98.62 90 ASP A CA 1
ATOM 666 C C . ASP A 1 90 ? -16.256 1.114 -0.227 1.00 98.62 90 ASP A C 1
ATOM 668 O O . ASP A 1 90 ? -16.785 0.303 -0.985 1.00 98.62 90 ASP A O 1
ATOM 672 N N . VAL A 1 91 ? -15.105 1.707 -0.558 1.00 98.62 91 VAL A N 1
ATOM 673 C CA . VAL A 1 91 ? -14.432 1.447 -1.840 1.00 98.62 91 VAL A CA 1
ATOM 674 C C . VAL A 1 91 ? -13.642 0.142 -1.784 1.00 98.62 91 VAL A C 1
ATOM 676 O O . VAL A 1 91 ? -13.899 -0.783 -2.555 1.00 98.62 91 VAL A O 1
ATOM 679 N N . LEU A 1 92 ? -12.667 0.052 -0.880 1.00 98.69 92 LEU A N 1
ATOM 680 C CA . LEU A 1 92 ? -11.726 -1.065 -0.870 1.00 98.69 92 LEU A CA 1
ATOM 681 C C . LEU A 1 92 ? -12.387 -2.401 -0.485 1.00 98.69 92 LEU A C 1
ATOM 683 O O . LEU A 1 92 ? -12.132 -3.418 -1.134 1.00 98.69 92 LEU A O 1
ATOM 687 N N . ARG A 1 93 ? -13.216 -2.432 0.565 1.00 97.94 93 ARG A N 1
ATOM 688 C CA . ARG A 1 93 ? -13.822 -3.678 1.065 1.00 97.94 93 ARG A CA 1
ATOM 689 C C . ARG A 1 93 ? -15.124 -3.997 0.353 1.00 97.94 93 ARG A C 1
ATOM 691 O O . ARG A 1 93 ? -15.257 -5.114 -0.145 1.00 97.94 93 ARG A O 1
ATOM 698 N N . ASP A 1 94 ? -16.048 -3.045 0.295 1.00 98.44 94 ASP A N 1
ATOM 699 C CA . ASP A 1 94 ? -17.420 -3.324 -0.132 1.00 98.44 94 ASP A CA 1
ATOM 700 C C . ASP A 1 94 ? -17.540 -3.326 -1.657 1.00 98.44 94 ASP A C 1
ATOM 702 O O . ASP A 1 94 ? -18.030 -4.296 -2.233 1.00 98.44 94 ASP A O 1
ATOM 706 N N . GLN A 1 95 ? -17.030 -2.293 -2.334 1.00 98.38 95 GLN A N 1
ATOM 707 C CA . GLN A 1 95 ? -17.089 -2.221 -3.798 1.00 98.38 95 GLN A CA 1
ATOM 708 C C . GLN A 1 95 ? -16.076 -3.146 -4.479 1.00 98.38 95 GLN A C 1
ATOM 710 O O . GLN A 1 95 ? -16.406 -3.788 -5.475 1.00 98.38 95 GLN A O 1
ATOM 715 N N . TRP A 1 96 ? -14.832 -3.202 -3.995 1.00 98.50 96 TRP A N 1
ATOM 716 C CA . TRP A 1 96 ? -13.775 -3.999 -4.638 1.00 98.50 96 TRP A CA 1
ATOM 717 C C . TRP A 1 96 ? -13.635 -5.409 -4.067 1.00 98.50 96 TRP A C 1
ATOM 719 O O . TRP A 1 96 ? -12.956 -6.242 -4.662 1.00 98.50 96 TRP A O 1
ATOM 729 N N . GLY A 1 97 ? -14.271 -5.703 -2.933 1.00 98.31 97 GLY A N 1
ATOM 730 C CA . GLY A 1 97 ? -14.253 -7.040 -2.349 1.00 98.31 97 GLY A CA 1
ATOM 731 C C . GLY A 1 97 ? -12.918 -7.436 -1.715 1.00 98.31 97 GLY A C 1
ATOM 732 O O . GLY A 1 97 ? -12.719 -8.625 -1.466 1.00 98.31 97 GLY A O 1
ATOM 733 N N . PHE A 1 98 ? -12.005 -6.497 -1.437 1.00 98.44 98 PHE A N 1
ATOM 734 C CA . PHE A 1 98 ? -10.671 -6.811 -0.917 1.00 98.44 98 PHE A CA 1
ATOM 735 C C . PHE A 1 98 ? -10.735 -7.564 0.421 1.00 98.44 98 PHE A C 1
ATOM 737 O O . PHE A 1 98 ? -11.374 -7.116 1.377 1.00 98.44 98 PHE A O 1
ATOM 744 N N . LYS A 1 99 ? -10.037 -8.702 0.525 1.00 96.25 99 LYS A N 1
ATOM 745 C CA . LYS A 1 99 ? -10.060 -9.577 1.717 1.00 96.25 99 LYS A CA 1
ATOM 746 C C . LYS A 1 99 ? -8.775 -9.567 2.548 1.00 96.25 99 LYS A C 1
ATOM 748 O O . LYS A 1 99 ? -8.793 -10.053 3.677 1.00 96.25 99 LYS A O 1
ATOM 753 N N . GLY A 1 100 ? -7.705 -8.964 2.032 1.00 97.56 100 GLY A N 1
ATOM 754 C CA . GLY A 1 100 ? -6.396 -8.911 2.682 1.00 97.56 100 GLY A CA 1
ATOM 755 C C . GLY A 1 100 ? -6.317 -7.942 3.865 1.00 97.56 100 GLY A C 1
ATOM 756 O O . GLY A 1 100 ? -7.339 -7.569 4.446 1.00 97.56 100 GLY A O 1
ATOM 757 N N . ILE A 1 101 ? -5.111 -7.510 4.227 1.00 98.44 101 ILE A N 1
ATOM 758 C CA . ILE A 1 101 ? -4.879 -6.554 5.326 1.00 98.44 101 ILE A CA 1
ATOM 759 C C . ILE A 1 101 ? -4.649 -5.134 4.815 1.00 98.44 101 ILE A C 1
ATOM 761 O O . ILE A 1 101 ? -3.990 -4.923 3.801 1.00 98.44 101 ILE A O 1
ATOM 765 N N . THR A 1 102 ? -5.126 -4.147 5.566 1.00 98.69 102 THR A N 1
ATOM 766 C CA . THR A 1 102 ? -4.678 -2.752 5.433 1.00 98.69 102 THR A CA 1
ATOM 767 C C . THR A 1 102 ? -3.639 -2.444 6.508 1.00 98.69 102 THR A C 1
ATOM 769 O O . THR A 1 102 ? -3.884 -2.681 7.697 1.00 98.69 102 THR A O 1
ATOM 772 N N . VAL A 1 103 ? -2.504 -1.889 6.102 1.00 98.56 103 VAL A N 1
ATOM 773 C CA . VAL A 1 103 ? -1.399 -1.502 6.984 1.00 98.56 103 VAL A CA 1
ATOM 774 C C . VAL A 1 103 ? -1.235 0.012 6.907 1.00 98.56 103 VAL A C 1
ATOM 776 O O . VAL A 1 103 ? -1.249 0.576 5.811 1.00 98.56 103 VAL A O 1
ATOM 779 N N . SER A 1 104 ? -1.092 0.681 8.051 1.00 98.31 104 SER A N 1
ATOM 780 C CA . SER A 1 104 ? -0.741 2.102 8.046 1.00 98.31 104 SER A CA 1
ATOM 781 C C . SER A 1 104 ? 0.646 2.296 7.429 1.00 98.31 104 SER A C 1
ATOM 783 O O . SER A 1 104 ? 1.514 1.431 7.568 1.00 98.31 104 SER A O 1
ATOM 785 N N . ASP A 1 105 ? 0.899 3.446 6.809 1.00 97.88 105 ASP A N 1
ATOM 786 C CA . ASP A 1 105 ? 2.286 3.845 6.568 1.00 97.88 105 ASP A CA 1
ATOM 787 C C . ASP A 1 105 ? 2.993 4.152 7.901 1.00 97.88 105 ASP A C 1
ATOM 789 O O . ASP A 1 105 ? 2.376 4.192 8.978 1.00 97.88 105 ASP A O 1
ATOM 793 N N . HIS A 1 106 ? 4.300 4.368 7.826 1.00 96.06 106 HIS A N 1
ATOM 794 C CA . HIS A 1 106 ? 5.176 4.599 8.960 1.00 96.06 106 HIS A CA 1
ATOM 795 C C . HIS A 1 106 ? 4.733 5.815 9.793 1.00 96.06 106 HIS A C 1
ATOM 797 O O . HIS A 1 106 ? 4.976 6.968 9.436 1.00 96.06 106 HIS A O 1
ATOM 803 N N . GLY A 1 107 ? 4.141 5.555 10.961 1.00 94.31 107 GLY A N 1
ATOM 804 C CA . GLY A 1 107 ? 3.661 6.582 11.886 1.00 94.31 107 GLY A CA 1
ATOM 805 C C . GLY A 1 107 ? 2.380 7.299 11.451 1.00 94.31 107 GLY A C 1
ATOM 806 O O . GLY A 1 107 ? 2.005 8.278 12.095 1.00 94.31 107 GLY A O 1
ATOM 807 N N . ALA A 1 108 ? 1.689 6.828 10.407 1.00 97.00 108 ALA A N 1
ATOM 808 C CA . ALA A 1 108 ? 0.535 7.522 9.831 1.00 97.00 108 ALA A CA 1
ATOM 809 C C . ALA A 1 108 ? -0.621 7.729 10.831 1.00 97.00 108 ALA A C 1
ATOM 811 O O . ALA A 1 108 ? -1.309 8.746 10.782 1.00 97.00 108 ALA A O 1
ATOM 812 N N . ILE A 1 109 ? -0.807 6.810 11.789 1.00 97.94 109 ILE A N 1
ATOM 813 C CA . ILE A 1 109 ? -1.837 6.949 12.833 1.00 97.94 109 ILE A CA 1
ATOM 814 C C . ILE A 1 109 ? -1.491 8.121 13.750 1.00 97.94 109 ILE A C 1
ATOM 816 O O . ILE A 1 109 ? -2.339 8.962 14.033 1.00 97.94 109 ILE A O 1
ATOM 820 N N . LYS A 1 110 ? -0.229 8.235 14.173 1.00 96.25 110 LYS A N 1
ATOM 821 C CA . LYS A 1 110 ? 0.247 9.395 14.937 1.00 96.25 110 LYS A CA 1
ATOM 822 C C . LYS A 1 110 ? 0.073 10.705 14.170 1.00 96.25 110 LYS A C 1
ATOM 824 O O . LYS A 1 110 ? -0.222 11.737 14.775 1.00 96.25 110 LYS A O 1
ATOM 829 N N . GLU A 1 111 ? 0.262 10.685 12.855 1.00 96.56 111 GLU A N 1
ATOM 830 C CA . GLU A 1 111 ? 0.160 11.890 12.030 1.00 96.56 111 GLU A CA 1
ATOM 831 C C . GLU A 1 111 ? -1.276 12.407 11.880 1.00 96.56 111 GLU A C 1
ATOM 833 O O . GLU A 1 111 ? -1.446 13.591 11.592 1.00 96.56 111 GLU A O 1
ATOM 838 N N . LEU A 1 112 ? -2.304 11.606 12.199 1.00 98.00 112 LEU A N 1
ATOM 839 C CA . LEU A 1 112 ? -3.703 12.062 12.239 1.00 98.00 112 LEU A CA 1
ATOM 840 C C . LEU A 1 112 ? -3.904 13.293 13.139 1.00 98.00 112 LEU A C 1
ATOM 842 O O . LEU A 1 112 ? -4.725 14.157 12.834 1.00 98.00 112 LEU A O 1
ATOM 846 N N . ILE A 1 113 ? -3.106 13.416 14.204 1.00 97.81 113 ILE A N 1
ATOM 847 C CA . ILE A 1 113 ? -3.113 14.589 15.090 1.00 97.81 113 ILE A CA 1
ATOM 848 C C . ILE A 1 113 ? -2.619 15.832 14.337 1.00 97.81 113 ILE A C 1
ATOM 850 O O . ILE A 1 113 ? -3.229 16.894 14.417 1.00 97.81 113 ILE A O 1
ATOM 854 N N . LYS A 1 114 ? -1.534 15.708 13.559 1.00 96.88 114 LYS A N 1
ATOM 855 C CA . LYS A 1 114 ? -0.996 16.820 12.755 1.00 96.88 114 LYS A CA 1
ATOM 856 C C . LYS A 1 114 ? -1.934 17.209 11.616 1.00 96.88 114 LYS A C 1
ATOM 858 O O . LYS A 1 114 ? -2.010 18.384 11.277 1.00 96.88 114 LYS A O 1
ATOM 863 N N . HIS A 1 115 ? -2.644 16.237 11.046 1.00 97.19 115 HIS A N 1
ATOM 864 C CA . HIS A 1 115 ? -3.700 16.491 10.068 1.00 97.19 115 HIS A CA 1
ATOM 865 C C . HIS A 1 115 ? -4.953 17.133 10.683 1.00 97.19 115 HIS A C 1
ATOM 867 O O . HIS A 1 115 ? -5.819 17.583 9.940 1.00 97.19 115 HIS A O 1
ATOM 873 N N . GLY A 1 116 ? -5.059 17.191 12.016 1.00 97.50 116 GLY A N 1
ATOM 874 C CA . GLY A 1 116 ? -6.177 17.822 12.715 1.00 97.50 116 GLY A CA 1
ATOM 875 C C . GLY A 1 116 ? -7.453 16.978 12.764 1.00 97.50 116 GLY A C 1
ATOM 876 O O . GLY A 1 1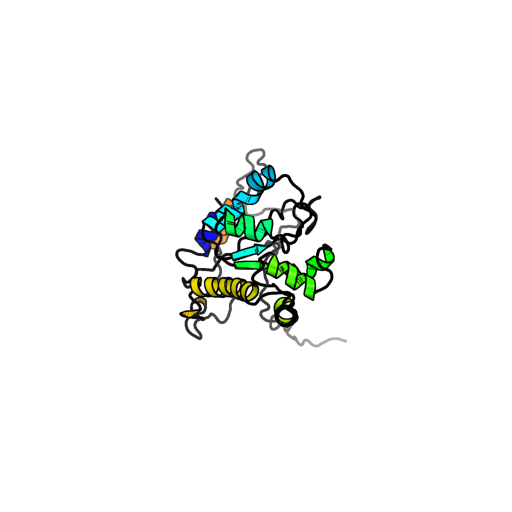16 ? -8.515 17.522 13.050 1.00 97.50 116 GLY A O 1
ATOM 877 N N . VAL A 1 117 ? -7.368 15.668 12.498 1.00 97.75 117 VAL A N 1
ATOM 878 C CA . VAL A 1 117 ? -8.529 14.750 12.508 1.00 97.75 117 VAL A CA 1
ATOM 879 C C . VAL A 1 117 ? -8.599 13.864 13.756 1.00 97.75 117 VAL A C 1
ATOM 881 O O . VAL A 1 117 ? -9.515 13.056 13.887 1.00 97.75 117 VAL A O 1
ATOM 884 N N . ALA A 1 118 ? -7.644 14.016 14.675 1.00 97.94 118 ALA A N 1
ATOM 885 C CA . ALA A 1 118 ? -7.640 13.374 15.985 1.00 97.94 118 ALA A CA 1
ATOM 886 C C . ALA A 1 118 ? -7.140 14.349 17.058 1.00 97.94 118 ALA A C 1
ATOM 888 O O . ALA A 1 118 ? -6.184 15.093 16.819 1.00 97.94 118 ALA A O 1
ATOM 889 N N . SER A 1 119 ? -7.758 14.338 18.241 1.00 97.75 119 SER A N 1
ATOM 890 C CA . SER A 1 119 ? -7.397 15.259 19.335 1.00 97.75 119 SER A CA 1
ATOM 891 C C . SER A 1 119 ? -6.100 14.885 20.050 1.00 97.75 119 SER A C 1
ATOM 893 O O . SER A 1 119 ? -5.375 15.752 20.536 1.00 97.75 119 SER A O 1
ATOM 895 N N . ASP A 1 120 ? -5.819 13.589 20.146 1.00 97.69 120 ASP A N 1
ATOM 896 C CA . ASP A 1 120 ? -4.728 13.021 20.931 1.00 97.69 120 ASP A CA 1
ATOM 897 C C . ASP A 1 120 ? -4.398 11.592 20.442 1.00 97.69 120 ASP A C 1
ATOM 899 O O . ASP A 1 120 ? -5.069 11.070 19.545 1.00 97.69 120 ASP A O 1
ATOM 903 N N . PRO A 1 121 ? -3.351 10.936 20.982 1.00 97.19 121 PRO A N 1
ATOM 904 C CA . PRO A 1 121 ? -2.992 9.580 20.572 1.00 97.19 121 PRO A CA 1
ATOM 905 C C . PRO A 1 121 ? -4.077 8.513 20.784 1.00 97.19 121 PRO A C 1
ATOM 907 O O . PRO A 1 121 ? -4.160 7.588 19.978 1.00 97.19 121 PRO A O 1
ATOM 910 N N . GLU A 1 122 ? -4.899 8.607 21.835 1.00 97.75 122 GLU A N 1
ATOM 911 C CA . GLU A 1 122 ? -5.988 7.647 22.075 1.00 97.75 122 GLU A CA 1
ATOM 912 C C . GLU A 1 122 ? -7.075 7.819 21.005 1.00 97.75 122 GLU A C 1
ATOM 914 O O . GLU A 1 122 ? -7.538 6.840 20.411 1.00 97.75 122 GLU A O 1
ATOM 919 N N . ASP A 1 123 ? -7.429 9.066 20.695 1.00 98.50 123 ASP A N 1
ATOM 920 C CA . ASP A 1 123 ? -8.396 9.381 19.650 1.00 98.50 123 ASP A CA 1
ATOM 921 C C . ASP A 1 123 ? -7.901 8.977 18.253 1.00 98.50 123 ASP A C 1
ATOM 923 O O . ASP A 1 123 ? -8.651 8.384 17.476 1.00 98.50 123 ASP A O 1
ATOM 927 N N . ALA A 1 124 ? -6.613 9.175 17.958 1.00 98.38 124 ALA A N 1
ATOM 928 C CA . ALA A 1 124 ? -6.004 8.757 16.694 1.00 98.38 124 ALA A CA 1
ATOM 929 C C . ALA A 1 124 ? -6.114 7.239 16.465 1.00 98.38 124 ALA A C 1
ATOM 931 O O . ALA A 1 124 ? -6.441 6.792 15.364 1.00 98.38 124 ALA A O 1
ATOM 932 N N . VAL A 1 125 ? -5.905 6.437 17.514 1.00 98.38 125 VAL A N 1
ATOM 933 C CA . VAL A 1 125 ? -6.071 4.975 17.456 1.00 98.38 125 VAL A CA 1
ATOM 934 C C . VAL A 1 125 ? -7.519 4.590 17.197 1.00 98.38 125 VAL A C 1
ATOM 936 O O . VAL A 1 125 ? -7.783 3.745 16.336 1.00 98.38 125 VAL A O 1
ATOM 939 N N . ARG A 1 126 ? -8.457 5.229 17.907 1.00 98.62 126 ARG A N 1
ATOM 940 C CA . ARG A 1 126 ? -9.894 5.018 17.717 1.00 98.62 126 ARG A CA 1
ATOM 941 C C . ARG A 1 126 ? -10.304 5.326 16.278 1.00 98.62 126 ARG A C 1
ATOM 943 O O . ARG A 1 126 ? -10.991 4.512 15.667 1.00 98.62 126 ARG A O 1
ATOM 950 N N . VAL A 1 127 ? -9.881 6.472 15.739 1.00 98.50 127 VAL A N 1
ATOM 951 C CA . VAL A 1 127 ? -10.185 6.898 14.364 1.00 98.50 127 VAL A CA 1
ATOM 952 C C . VAL A 1 127 ? -9.603 5.917 13.349 1.00 98.50 127 VAL A C 1
ATOM 954 O O . VAL A 1 127 ? -10.344 5.430 12.498 1.00 98.50 127 VAL A O 1
ATOM 957 N N . ALA A 1 128 ? -8.317 5.572 13.452 1.00 98.50 128 ALA A N 1
ATOM 958 C CA . ALA A 1 128 ? -7.661 4.686 12.490 1.00 98.50 128 ALA A CA 1
ATOM 959 C C . ALA A 1 128 ? -8.287 3.282 12.454 1.00 98.50 128 ALA A C 1
ATOM 961 O O . ALA A 1 128 ? -8.613 2.780 11.377 1.00 98.50 128 ALA A O 1
ATOM 962 N N . LEU A 1 129 ? -8.505 2.660 13.622 1.00 98.38 129 LEU A N 1
ATOM 963 C CA . LEU A 1 129 ? -9.100 1.320 13.689 1.00 98.38 129 LEU A CA 1
ATOM 964 C C . LEU A 1 129 ? -10.523 1.333 13.118 1.00 98.38 129 LEU A C 1
ATOM 966 O O . LEU A 1 129 ? -10.866 0.512 12.269 1.00 98.38 129 LEU A O 1
ATOM 970 N N . LYS A 1 130 ? -11.345 2.309 13.529 1.00 98.44 130 LYS A N 1
ATOM 971 C CA . LYS A 1 130 ? -12.720 2.439 13.029 1.00 98.44 130 LYS A CA 1
ATOM 972 C C . LYS A 1 130 ? -12.783 2.777 11.547 1.00 98.44 130 LYS A C 1
ATOM 974 O O . LYS A 1 130 ? -13.771 2.419 10.913 1.00 98.44 130 LYS A O 1
ATOM 979 N N . SER A 1 131 ? -11.751 3.408 10.994 1.00 98.25 131 SER A N 1
ATOM 980 C CA . SER A 1 131 ? -11.664 3.688 9.558 1.00 98.25 131 SER A CA 1
ATOM 981 C C . SER A 1 131 ? -11.274 2.468 8.739 1.00 98.25 131 SER A C 1
ATOM 983 O O . SER A 1 131 ? -11.571 2.418 7.555 1.00 98.25 131 SER A O 1
ATOM 985 N N . GLY A 1 132 ? -10.707 1.442 9.375 1.00 97.88 132 GLY A N 1
ATOM 986 C CA . GLY A 1 132 ? -10.437 0.155 8.745 1.00 97.88 132 GLY A CA 1
ATOM 987 C C . GLY A 1 132 ? -8.971 -0.247 8.730 1.00 97.88 132 GLY A C 1
ATOM 988 O O . GLY A 1 132 ? -8.681 -1.281 8.147 1.00 97.88 132 GLY A O 1
ATOM 989 N N . ILE A 1 133 ? -8.067 0.501 9.374 1.00 98.44 133 ILE A N 1
ATOM 990 C CA . ILE A 1 133 ? -6.656 0.113 9.510 1.00 98.44 133 ILE A CA 1
ATOM 991 C C . ILE A 1 133 ? -6.545 -1.128 10.401 1.00 98.44 133 ILE A C 1
ATOM 993 O O . ILE A 1 133 ? -7.055 -1.155 11.518 1.00 98.44 133 ILE A O 1
ATOM 997 N N . ASN A 1 134 ? -5.857 -2.167 9.921 1.00 98.00 134 ASN A N 1
ATOM 998 C CA . ASN A 1 134 ? -5.735 -3.438 10.645 1.00 98.00 134 ASN A CA 1
ATOM 999 C C . ASN A 1 134 ? -4.404 -3.558 11.392 1.00 98.00 134 ASN A C 1
ATOM 1001 O O . ASN A 1 134 ? -4.337 -4.205 12.434 1.00 98.00 134 ASN A O 1
ATOM 1005 N N . MET A 1 135 ? -3.343 -2.944 10.867 1.00 97.44 135 MET A N 1
ATOM 1006 C CA . MET A 1 135 ? -1.999 -3.022 11.432 1.00 97.44 135 MET A CA 1
ATOM 1007 C C . MET A 1 135 ? -1.352 -1.637 11.489 1.00 97.44 135 MET A C 1
ATOM 1009 O O . MET A 1 135 ? -1.255 -0.949 10.474 1.00 97.44 135 MET A O 1
ATOM 1013 N N . SER A 1 136 ? -0.891 -1.263 12.683 1.00 95.88 136 SER A N 1
ATOM 1014 C CA . SER A 1 136 ? -0.087 -0.062 12.928 1.00 95.88 136 SER A CA 1
ATOM 1015 C C . SER A 1 136 ? 1.382 -0.321 12.571 1.00 95.88 136 SER A C 1
ATOM 1017 O O . SER A 1 136 ? 1.965 -1.326 12.991 1.00 95.88 136 SER A O 1
ATOM 1019 N N . MET A 1 137 ? 1.990 0.601 11.821 1.00 94.81 137 MET A N 1
ATOM 1020 C CA . MET A 1 137 ? 3.416 0.595 11.508 1.00 94.81 137 MET A CA 1
ATOM 1021 C C . MET A 1 137 ? 4.169 1.662 12.315 1.00 94.81 137 MET A C 1
ATOM 1023 O O . MET A 1 137 ? 4.031 2.860 12.081 1.00 94.81 137 MET A O 1
ATOM 1027 N N . SER A 1 138 ? 5.070 1.203 13.188 1.00 82.19 138 SER A N 1
ATOM 1028 C CA . SER A 1 138 ? 6.140 2.001 13.810 1.00 82.19 138 SER A CA 1
ATOM 1029 C C . SER A 1 138 ? 5.716 3.178 14.714 1.00 82.19 138 SER A C 1
ATOM 1031 O O . SER A 1 138 ? 6.444 4.171 14.803 1.00 82.19 138 SER A O 1
ATOM 1033 N N . ASP A 1 139 ? 4.591 3.077 15.432 1.00 72.56 139 ASP A N 1
ATOM 1034 C CA . ASP A 1 139 ? 4.198 4.086 16.434 1.00 72.56 139 ASP A CA 1
ATOM 1035 C C . ASP A 1 139 ? 3.847 3.548 17.834 1.00 72.56 139 ASP A C 1
ATOM 1037 O O . ASP A 1 139 ? 3.690 4.351 18.747 1.00 72.56 139 ASP A O 1
ATOM 1041 N N . GLU A 1 140 ? 3.786 2.228 18.049 1.00 87.88 140 GLU A N 1
ATOM 1042 C CA . GLU A 1 140 ? 3.346 1.581 19.309 1.00 87.88 140 GLU A CA 1
ATOM 1043 C C . GLU A 1 140 ? 1.903 1.932 19.742 1.00 87.88 140 GLU A C 1
ATOM 1045 O O . GLU A 1 140 ? 1.432 1.453 20.779 1.00 87.88 140 GLU A O 1
ATOM 1050 N N . TYR A 1 141 ? 1.164 2.737 18.965 1.00 94.06 141 TYR A N 1
ATOM 1051 C CA . TYR A 1 141 ? -0.091 3.346 19.410 1.00 94.06 141 TYR A CA 1
ATOM 1052 C C . TYR A 1 141 ? -1.182 2.301 19.646 1.00 94.06 141 TYR A C 1
ATOM 1054 O O . TYR A 1 141 ? -1.868 2.352 20.667 1.00 94.06 141 TYR A O 1
ATOM 1062 N N . TYR A 1 142 ? -1.319 1.317 18.756 1.00 95.94 142 TYR A N 1
ATOM 1063 C CA . TYR A 1 142 ? -2.323 0.261 18.918 1.00 95.94 142 TYR A CA 1
ATOM 1064 C C . TYR A 1 142 ? -2.115 -0.514 20.220 1.00 95.94 142 TYR A C 1
ATOM 1066 O O . TYR A 1 142 ? -3.024 -0.573 21.046 1.00 95.94 142 TYR A O 1
ATOM 1074 N N . SER A 1 143 ? -0.903 -1.021 20.453 1.00 94.56 143 SER A N 1
ATOM 1075 C CA . SER A 1 143 ? -0.570 -1.769 21.671 1.00 94.56 143 SER A CA 1
ATOM 1076 C C . SER A 1 143 ? -0.769 -0.944 22.944 1.00 94.56 143 SER A C 1
ATOM 1078 O O . SER A 1 143 ? -1.163 -1.488 23.974 1.00 94.56 143 SER A O 1
ATOM 1080 N N . LYS A 1 144 ? -0.517 0.369 22.883 1.00 96.81 144 LYS A N 1
ATOM 1081 C CA . LYS A 1 144 ? -0.604 1.263 24.041 1.00 96.81 144 LYS A CA 1
ATOM 1082 C C . LYS A 1 144 ? -2.033 1.692 24.386 1.00 96.81 144 LYS A C 1
ATOM 1084 O O . LYS A 1 144 ? -2.363 1.753 25.568 1.00 96.81 144 LYS A O 1
ATOM 1089 N N . TYR A 1 145 ? -2.866 2.007 23.392 1.00 97.75 145 TYR A N 1
ATOM 1090 C CA . TYR A 1 145 ? -4.157 2.675 23.624 1.00 97.75 145 TYR A CA 1
ATOM 1091 C C . TYR A 1 145 ? -5.386 1.781 23.392 1.00 97.75 145 TYR A C 1
ATOM 1093 O O . TYR A 1 145 ? -6.413 2.004 24.038 1.00 97.75 145 TYR A O 1
ATOM 1101 N N . LEU A 1 146 ? -5.308 0.735 22.553 1.00 96.75 146 LEU A N 1
ATOM 1102 C CA . LEU A 1 146 ? -6.460 -0.149 22.301 1.00 96.75 146 LEU A CA 1
ATOM 1103 C C . LEU A 1 146 ? -7.028 -0.817 23.563 1.00 96.75 146 LEU A C 1
ATOM 1105 O O . LEU A 1 146 ? -8.254 -0.830 23.690 1.00 96.75 146 LEU A O 1
ATOM 1109 N N . PRO A 1 147 ? -6.223 -1.307 24.532 1.00 97.81 147 PRO A N 1
ATOM 1110 C CA . PRO A 1 147 ? -6.781 -1.919 25.740 1.00 97.81 147 PRO A CA 1
ATOM 1111 C C . PRO A 1 147 ? -7.709 -0.975 26.524 1.00 97.81 147 PRO A C 1
ATOM 1113 O O . PRO A 1 147 ? -8.765 -1.390 27.004 1.00 97.81 147 PRO A O 1
ATOM 1116 N N . GLY A 1 148 ? -7.350 0.311 26.624 1.00 98.25 148 GLY A N 1
ATOM 1117 C CA . GLY A 1 148 ? -8.168 1.331 27.290 1.00 98.25 148 GLY A CA 1
ATOM 1118 C C . GLY A 1 148 ? -9.422 1.706 26.495 1.00 98.25 148 GLY A C 1
ATOM 1119 O O . GLY A 1 148 ? -10.509 1.834 27.064 1.00 98.25 148 GLY A O 1
ATOM 1120 N N . LEU A 1 149 ? -9.297 1.817 25.170 1.00 98.44 149 LEU A N 1
ATOM 1121 C CA . LEU A 1 149 ? -10.417 2.095 24.265 1.00 98.44 149 LEU A CA 1
ATOM 1122 C C . LEU A 1 149 ? -11.478 0.989 24.282 1.00 98.44 149 LEU A C 1
ATOM 1124 O O . LEU A 1 149 ? -12.671 1.289 24.289 1.00 98.44 149 LEU A O 1
ATOM 1128 N N . VAL A 1 150 ? -11.047 -0.272 24.340 1.00 98.44 150 VAL A N 1
ATOM 1129 C CA . VAL A 1 150 ? -11.944 -1.426 24.475 1.00 98.44 150 VAL A CA 1
ATOM 1130 C C . VAL A 1 150 ? -12.616 -1.428 25.845 1.00 98.44 150 VAL A C 1
ATOM 1132 O O . VAL A 1 150 ? -13.838 -1.521 25.934 1.00 98.44 150 VAL A O 1
ATOM 1135 N N . LYS A 1 151 ? -11.843 -1.247 26.927 1.00 98.31 151 LYS A N 1
ATOM 1136 C CA . LYS A 1 151 ? -12.383 -1.214 28.298 1.00 98.31 151 LYS A CA 1
ATOM 1137 C C . LYS A 1 151 ? -13.414 -0.098 28.504 1.00 98.31 151 LYS A C 1
ATOM 1139 O O . LYS A 1 151 ? -14.356 -0.275 29.269 1.00 98.31 151 LYS A O 1
ATOM 1144 N N . SER A 1 152 ? -13.231 1.044 27.843 1.00 98.00 152 SER A N 1
ATOM 1145 C CA . SER A 1 152 ? -14.161 2.180 27.902 1.00 98.00 152 SER A CA 1
ATOM 1146 C C . SER A 1 152 ? -15.347 2.071 26.936 1.00 98.00 152 SER A C 1
ATOM 1148 O O . SER A 1 152 ? -16.233 2.920 26.981 1.00 98.00 152 SER A O 1
ATOM 1150 N N . GLY A 1 153 ? -15.378 1.064 26.056 1.00 97.88 153 GLY A N 1
ATOM 1151 C CA . GLY A 1 153 ? -16.435 0.875 25.057 1.00 97.88 153 GLY A CA 1
ATOM 1152 C C . GLY A 1 153 ? -16.362 1.822 23.853 1.00 97.88 153 GLY A C 1
ATOM 1153 O O . GLY A 1 153 ? -17.230 1.773 22.985 1.00 97.88 153 GLY A O 1
ATOM 1154 N N . LYS A 1 154 ? -15.327 2.669 23.755 1.00 98.12 154 LYS A N 1
ATOM 1155 C CA . LYS A 1 154 ? -15.101 3.543 22.588 1.00 98.12 154 LYS A CA 1
ATOM 1156 C C . LYS A 1 154 ? -14.710 2.748 21.339 1.00 98.12 154 LYS A C 1
ATOM 1158 O O . LYS A 1 154 ? -14.959 3.202 20.222 1.00 98.12 154 LYS A O 1
ATOM 1163 N N . VAL A 1 155 ? -14.101 1.580 21.531 1.00 98.25 155 VAL A N 1
ATOM 1164 C CA . VAL A 1 155 ? -13.857 0.550 20.515 1.00 98.25 155 VAL A CA 1
ATOM 1165 C C . VAL A 1 155 ? -14.517 -0.738 20.995 1.00 98.25 155 VAL A C 1
ATOM 1167 O O . VAL A 1 155 ? -14.431 -1.086 22.169 1.00 98.25 155 VAL A O 1
ATOM 1170 N N . THR A 1 156 ? -15.192 -1.443 20.101 1.00 98.38 156 THR A N 1
ATOM 1171 C CA . THR A 1 156 ? -15.834 -2.723 20.413 1.00 98.38 156 THR A CA 1
ATOM 1172 C C . THR A 1 156 ? -14.850 -3.880 20.245 1.00 98.38 156 THR A C 1
ATOM 1174 O O . THR A 1 156 ? -13.928 -3.810 19.432 1.00 98.38 156 THR A O 1
ATOM 1177 N N . MET A 1 157 ? -15.076 -4.985 20.963 1.00 98.31 157 MET A N 1
ATOM 1178 C CA . MET A 1 157 ? -14.320 -6.222 20.722 1.00 98.31 157 MET A CA 1
ATOM 1179 C C . MET A 1 157 ? -14.464 -6.703 19.276 1.00 98.31 157 MET A C 1
ATOM 1181 O O . MET A 1 157 ? -13.480 -7.119 18.687 1.00 98.31 157 MET A O 1
ATOM 1185 N N . ALA A 1 158 ? -15.644 -6.546 18.668 1.00 98.31 158 ALA A N 1
ATOM 1186 C CA . ALA A 1 158 ? -15.870 -6.923 17.275 1.00 98.31 158 ALA A CA 1
ATOM 1187 C C . ALA A 1 158 ? -14.985 -6.136 16.289 1.00 98.31 158 ALA A C 1
ATOM 1189 O O . ALA A 1 158 ? -14.465 -6.720 15.345 1.00 98.31 158 ALA A O 1
ATOM 1190 N N . GLU A 1 159 ? -14.773 -4.832 16.511 1.00 97.94 159 GLU A N 1
ATOM 1191 C CA . GLU A 1 159 ? -13.857 -4.017 15.692 1.00 97.94 159 GLU A CA 1
ATOM 1192 C C . GLU A 1 159 ? -12.399 -4.496 15.817 1.00 97.94 159 GLU A C 1
ATOM 1194 O O . GLU A 1 159 ? -11.671 -4.540 14.824 1.00 97.94 159 GLU A O 1
ATOM 1199 N N . LEU A 1 160 ? -11.971 -4.886 17.022 1.00 97.94 160 LEU A N 1
ATOM 1200 C CA . LEU A 1 160 ? -10.634 -5.437 17.251 1.00 97.94 160 LEU A CA 1
ATOM 1201 C C . LEU A 1 160 ? -10.474 -6.843 16.650 1.00 97.94 160 LEU A C 1
ATOM 1203 O O . LEU A 1 160 ? -9.449 -7.141 16.030 1.00 97.94 160 LEU A O 1
ATOM 1207 N N . ASP A 1 161 ? -11.480 -7.699 16.819 1.00 98.44 161 ASP A N 1
ATOM 1208 C CA . ASP A 1 161 ? -11.497 -9.063 16.295 1.00 98.44 161 ASP A CA 1
ATOM 1209 C C . ASP A 1 161 ? -11.479 -9.056 14.764 1.00 98.44 161 ASP A C 1
ATOM 1211 O O . ASP A 1 161 ? -10.768 -9.852 14.154 1.00 98.44 161 ASP A O 1
ATOM 1215 N N . ASP A 1 162 ? -12.194 -8.121 14.132 1.00 97.81 162 ASP A N 1
ATOM 1216 C CA . ASP A 1 162 ? -12.190 -7.935 12.682 1.00 97.81 162 ASP A CA 1
ATOM 1217 C C . ASP A 1 162 ? -10.788 -7.595 12.151 1.00 97.81 162 ASP A C 1
ATOM 1219 O O . ASP A 1 162 ? -10.264 -8.296 11.279 1.00 97.81 162 ASP A O 1
ATOM 1223 N N . ALA A 1 163 ? -10.129 -6.593 12.744 1.00 97.81 163 ALA A N 1
ATOM 1224 C CA . ALA A 1 163 ? -8.758 -6.225 12.395 1.00 97.81 163 ALA A CA 1
ATOM 1225 C C . ALA A 1 163 ? -7.776 -7.390 12.609 1.00 97.81 163 ALA A C 1
ATOM 1227 O O . ALA A 1 163 ? -6.941 -7.682 11.745 1.00 97.81 163 ALA A O 1
ATOM 1228 N N . THR A 1 164 ? -7.913 -8.097 13.733 1.00 98.19 164 THR A N 1
ATOM 1229 C CA . THR A 1 164 ? -7.081 -9.258 14.073 1.00 98.19 164 THR A CA 1
ATOM 1230 C C . THR A 1 164 ? -7.286 -10.399 13.079 1.00 98.19 164 THR A C 1
ATOM 1232 O O . THR A 1 164 ? -6.309 -10.988 12.612 1.00 98.19 164 THR A O 1
ATOM 1235 N N . ARG A 1 165 ? -8.533 -10.678 12.683 1.00 98.44 165 ARG A N 1
ATOM 1236 C CA . ARG A 1 165 ? -8.878 -11.720 11.707 1.00 98.44 165 ARG A CA 1
ATOM 1237 C C . ARG A 1 165 ? -8.155 -11.506 10.384 1.00 98.44 165 ARG A C 1
ATOM 1239 O O . ARG A 1 165 ? -7.599 -12.459 9.851 1.00 98.44 165 ARG A O 1
ATOM 1246 N N . HIS A 1 166 ? -8.098 -10.275 9.875 1.00 98.06 166 HIS A N 1
ATOM 1247 C CA . HIS A 1 166 ? -7.372 -9.996 8.633 1.00 98.06 166 HIS A CA 1
ATOM 1248 C C . HIS A 1 166 ? -5.871 -10.305 8.762 1.00 98.06 166 HIS A C 1
ATOM 1250 O O . HIS A 1 166 ? -5.303 -10.937 7.871 1.00 98.06 166 HIS A O 1
ATOM 1256 N N . VAL A 1 167 ? -5.237 -9.944 9.885 1.00 98.12 167 VAL A N 1
ATOM 1257 C CA . VAL A 1 167 ? -3.820 -10.271 10.142 1.00 98.12 167 VAL A CA 1
ATOM 1258 C C . VAL A 1 167 ? -3.593 -11.783 10.186 1.00 98.12 167 VAL A C 1
ATOM 1260 O O . VAL A 1 167 ? -2.618 -12.276 9.618 1.00 98.12 167 VAL A O 1
ATOM 1263 N N . LEU A 1 168 ? -4.480 -12.528 10.849 1.00 98.50 168 LEU A N 1
ATOM 1264 C CA . LEU A 1 168 ? -4.374 -13.984 10.940 1.00 98.50 168 LEU A CA 1
ATOM 1265 C C . LEU A 1 168 ? -4.633 -14.662 9.589 1.00 98.50 168 LEU A C 1
ATOM 1267 O O . LEU A 1 168 ? -3.886 -15.568 9.237 1.00 98.50 168 LEU A O 1
ATOM 1271 N N . ASN A 1 169 ? -5.604 -14.189 8.804 1.00 97.69 169 ASN A N 1
ATOM 1272 C CA . ASN A 1 169 ? -5.872 -14.706 7.460 1.00 97.69 169 ASN A CA 1
ATOM 1273 C C . ASN A 1 169 ? -4.656 -14.544 6.547 1.00 97.69 169 ASN A C 1
ATOM 1275 O O . ASN A 1 169 ? -4.242 -15.501 5.909 1.00 97.69 169 ASN A O 1
ATOM 1279 N N . VAL A 1 170 ? -4.008 -13.378 6.559 1.00 97.50 170 VAL A N 1
ATOM 1280 C CA . VAL A 1 170 ? -2.784 -13.169 5.773 1.00 97.50 170 VAL A CA 1
ATOM 1281 C C . VAL A 1 170 ? -1.664 -14.119 6.201 1.00 97.50 170 VAL A C 1
ATOM 1283 O O . VAL A 1 170 ? -1.017 -14.730 5.354 1.00 97.50 170 VAL A O 1
ATOM 1286 N N . LYS A 1 171 ? -1.455 -14.318 7.508 1.00 98.19 171 LYS A N 1
ATOM 1287 C CA . LYS A 1 171 ? -0.475 -15.305 7.997 1.00 98.19 171 LYS A CA 1
ATOM 1288 C C . LYS A 1 171 ? -0.833 -16.739 7.593 1.00 98.19 171 LYS A C 1
ATOM 1290 O O . LYS A 1 171 ? 0.068 -17.547 7.376 1.00 98.19 171 LYS A O 1
ATOM 1295 N N . TYR A 1 172 ? -2.125 -17.049 7.517 1.00 98.00 172 TYR A N 1
ATOM 1296 C CA . TYR A 1 172 ? -2.633 -18.332 7.048 1.00 98.00 172 TYR A CA 1
ATOM 1297 C C . TYR A 1 172 ? -2.361 -18.535 5.559 1.00 98.00 172 TYR A C 1
ATOM 1299 O O . TYR A 1 172 ? -1.789 -19.560 5.197 1.00 98.00 172 TYR A O 1
ATOM 1307 N N . ASP A 1 173 ? -2.661 -17.541 4.725 1.00 96.62 173 ASP A N 1
ATOM 1308 C CA . ASP A 1 173 ? -2.399 -17.580 3.283 1.00 96.62 173 ASP A CA 1
ATOM 1309 C C . ASP A 1 173 ? -0.898 -17.716 2.985 1.00 96.62 173 ASP A C 1
ATOM 1311 O O . ASP A 1 173 ? -0.507 -18.402 2.045 1.00 96.62 173 ASP A O 1
ATOM 1315 N N . MET A 1 174 ? -0.042 -17.126 3.826 1.00 97.31 174 MET A N 1
ATOM 1316 C CA . MET A 1 174 ? 1.418 -17.295 3.781 1.00 97.31 174 MET A CA 1
ATOM 1317 C C . MET A 1 174 ? 1.908 -18.659 4.306 1.00 97.31 174 MET A C 1
ATOM 1319 O O . MET A 1 174 ? 3.109 -18.910 4.345 1.00 97.31 174 MET A O 1
ATOM 1323 N N . GLY A 1 175 ? 1.019 -19.542 4.768 1.00 96.94 175 GLY A N 1
ATOM 1324 C CA . GLY A 1 175 ? 1.374 -20.873 5.269 1.00 96.94 175 GLY A CA 1
ATOM 1325 C C . GLY A 1 175 ? 2.081 -20.893 6.630 1.00 96.94 175 GLY A C 1
ATOM 1326 O O . GLY A 1 175 ? 2.512 -21.956 7.074 1.00 96.94 175 GLY A O 1
ATOM 1327 N N . LEU A 1 176 ? 2.164 -19.760 7.336 1.00 97.06 176 LEU A N 1
ATOM 1328 C CA . LEU A 1 176 ? 2.964 -19.628 8.564 1.00 97.06 176 LEU A CA 1
ATOM 1329 C C . LEU A 1 176 ? 2.390 -20.395 9.763 1.00 97.06 176 LEU A C 1
ATOM 1331 O O . LEU A 1 176 ? 3.102 -20.651 10.730 1.00 97.06 176 LEU A O 1
ATOM 1335 N N . PHE A 1 177 ? 1.109 -20.768 9.713 1.00 97.69 177 PHE A N 1
ATOM 1336 C CA . PHE A 1 177 ? 0.514 -21.675 10.699 1.00 97.69 177 PHE A CA 1
ATOM 1337 C C . PHE A 1 177 ? 0.887 -23.141 10.464 1.00 97.69 177 PHE A C 1
ATOM 1339 O O . PHE A 1 177 ? 0.851 -23.923 11.409 1.00 97.69 177 PHE A O 1
ATOM 1346 N N . ASN A 1 178 ? 1.226 -23.512 9.227 1.00 96.50 178 ASN A N 1
ATOM 1347 C CA . ASN A 1 178 ? 1.684 -24.857 8.895 1.00 96.50 178 ASN A CA 1
ATOM 1348 C C . ASN A 1 178 ? 3.187 -25.002 9.164 1.00 96.50 178 ASN A C 1
ATOM 1350 O O . ASN A 1 178 ? 3.611 -25.951 9.816 1.00 96.50 178 ASN A O 1
ATOM 1354 N N . ASP A 1 179 ? 3.981 -24.038 8.696 1.00 94.69 179 ASP A N 1
ATOM 1355 C CA . ASP A 1 179 ? 5.412 -23.962 8.980 1.00 94.69 179 ASP A CA 1
ATOM 1356 C C . ASP A 1 179 ? 5.852 -22.491 9.094 1.00 94.69 179 ASP A C 1
ATOM 1358 O O . ASP A 1 179 ? 5.965 -21.801 8.077 1.00 94.69 179 ASP A O 1
ATOM 1362 N N . PRO A 1 180 ? 6.134 -21.984 10.309 1.00 94.88 180 PRO A N 1
ATOM 1363 C CA . PRO A 1 180 ? 6.576 -20.604 10.495 1.00 94.88 180 PRO A CA 1
ATOM 1364 C C . PRO A 1 180 ? 7.999 -20.341 9.969 1.00 94.88 180 PRO A C 1
ATOM 1366 O O . PRO A 1 180 ? 8.422 -19.185 9.933 1.00 94.88 180 PRO A O 1
ATOM 1369 N N . TYR A 1 181 ? 8.740 -21.381 9.565 1.00 93.00 181 TYR A N 1
ATOM 1370 C CA . TYR A 1 181 ? 10.112 -21.303 9.053 1.00 93.00 181 TYR A CA 1
ATOM 1371 C C . TYR A 1 181 ? 10.219 -21.633 7.553 1.00 93.00 181 TYR A C 1
ATOM 1373 O O . TYR A 1 181 ? 11.333 -21.748 7.033 1.00 93.00 181 TYR A O 1
ATOM 1381 N N . SER A 1 182 ? 9.093 -21.729 6.835 1.00 90.69 182 SER A N 1
ATOM 1382 C CA . SER A 1 182 ? 9.017 -22.169 5.430 1.00 90.69 182 SER A CA 1
ATOM 1383 C C . SER A 1 182 ? 9.961 -21.417 4.475 1.00 90.69 182 SER A C 1
ATOM 1385 O O . SER A 1 182 ? 10.505 -22.006 3.537 1.00 90.69 182 SER A O 1
ATOM 1387 N N . HIS A 1 183 ? 10.217 -20.134 4.744 1.00 91.25 183 HIS A N 1
ATOM 1388 C CA . HIS A 1 183 ? 11.102 -19.274 3.948 1.00 91.25 183 HIS A CA 1
ATOM 1389 C C . HIS A 1 183 ? 12.575 -19.284 4.396 1.00 91.25 183 HIS A C 1
ATOM 1391 O O . HIS A 1 183 ? 13.438 -18.818 3.655 1.00 91.25 183 HIS A O 1
ATOM 1397 N N . LEU A 1 184 ? 12.879 -19.811 5.586 1.00 90.56 184 LEU A N 1
ATOM 1398 C CA . LEU A 1 184 ? 14.230 -19.829 6.168 1.00 90.56 184 LEU A CA 1
ATOM 1399 C C . LEU A 1 184 ? 14.994 -21.115 5.825 1.00 90.56 184 LEU A C 1
ATOM 1401 O O . LEU A 1 184 ? 16.220 -21.133 5.799 1.00 90.56 184 LEU A O 1
ATOM 1405 N N . GLY A 1 185 ? 14.275 -22.190 5.497 1.00 85.06 185 GLY A N 1
ATOM 1406 C CA . GLY A 1 185 ? 14.886 -23.478 5.196 1.00 85.06 185 GLY A CA 1
ATOM 1407 C C . GLY A 1 185 ? 15.424 -24.221 6.414 1.00 85.06 185 GLY A C 1
ATOM 1408 O O . GLY A 1 185 ? 15.181 -23.824 7.551 1.00 85.06 185 GLY A O 1
ATOM 1409 N N . PRO A 1 186 ? 16.147 -25.336 6.191 1.00 85.75 186 PRO A N 1
ATOM 1410 C CA . PRO A 1 186 ? 16.773 -26.069 7.278 1.00 85.75 186 PRO A CA 1
ATOM 1411 C C . PRO A 1 186 ? 17.702 -25.166 8.087 1.00 85.75 186 PRO A C 1
ATOM 1413 O O . PRO A 1 186 ? 18.399 -24.309 7.535 1.00 85.75 186 PRO A O 1
ATOM 1416 N N . LYS A 1 187 ? 17.747 -25.405 9.396 1.00 84.69 187 LYS A N 1
ATOM 1417 C CA . LYS A 1 187 ? 18.716 -24.764 10.282 1.00 84.69 187 LYS A CA 1
ATOM 1418 C C . LYS A 1 187 ? 20.128 -24.912 9.697 1.00 84.69 187 LYS A C 1
ATOM 1420 O O . LYS A 1 187 ? 20.473 -25.975 9.189 1.00 84.69 187 LYS A O 1
ATOM 1425 N N . ASP A 1 188 ? 20.905 -23.833 9.745 1.00 84.38 188 ASP A N 1
ATOM 1426 C CA . ASP A 1 188 ? 22.282 -23.752 9.236 1.00 84.38 188 ASP A CA 1
ATOM 1427 C C . ASP A 1 188 ? 22.430 -23.848 7.699 1.00 84.38 188 ASP A C 1
ATOM 1429 O O . ASP A 1 188 ? 23.551 -23.888 7.195 1.00 84.38 188 ASP A O 1
ATOM 1433 N N . SER A 1 189 ? 21.325 -23.839 6.934 1.00 85.69 189 SER A N 1
ATOM 1434 C CA . SER A 1 189 ? 21.376 -23.774 5.460 1.00 85.69 189 SER A CA 1
ATOM 1435 C C . SER A 1 189 ? 21.601 -22.364 4.907 1.00 85.69 189 SER A C 1
ATOM 1437 O O . SER A 1 189 ? 21.958 -22.211 3.736 1.00 85.69 189 SER A O 1
ATOM 1439 N N . ASP A 1 190 ? 21.418 -21.339 5.740 1.00 81.38 190 ASP A N 1
ATOM 1440 C CA . ASP A 1 190 ? 21.632 -19.956 5.342 1.00 81.38 190 ASP A CA 1
ATOM 1441 C C . ASP A 1 190 ? 23.131 -19.658 5.144 1.00 81.38 190 ASP A C 1
ATOM 1443 O O . ASP A 1 190 ? 23.957 -19.996 5.999 1.00 81.38 190 ASP A O 1
ATOM 1447 N N . PRO A 1 191 ? 23.521 -18.992 4.041 1.00 80.06 191 PRO A N 1
ATOM 1448 C CA . PRO A 1 191 ? 24.906 -18.593 3.823 1.00 80.06 191 PRO A CA 1
ATOM 1449 C C . PRO A 1 191 ? 25.400 -17.650 4.925 1.00 80.06 191 PRO A C 1
ATOM 1451 O O . PRO A 1 191 ? 24.727 -16.673 5.252 1.00 80.06 191 PRO A O 1
ATOM 1454 N N . GLN A 1 192 ? 26.620 -17.884 5.426 1.00 83.75 192 GLN A N 1
ATOM 1455 C CA . GLN A 1 192 ? 27.232 -17.019 6.446 1.00 83.75 192 GLN A CA 1
ATOM 1456 C C . GLN A 1 192 ? 27.353 -15.561 5.985 1.00 83.75 192 GLN A C 1
ATOM 1458 O O . GLN A 1 192 ? 27.136 -14.640 6.769 1.00 83.75 192 GLN A O 1
ATOM 1463 N N . ASP A 1 193 ? 27.677 -15.351 4.706 1.00 91.94 193 ASP A N 1
ATOM 1464 C CA . ASP A 1 193 ? 27.706 -14.026 4.099 1.00 91.94 193 ASP A CA 1
ATOM 1465 C C . ASP A 1 193 ? 26.433 -13.784 3.279 1.00 91.94 193 ASP A C 1
ATOM 1467 O O . ASP A 1 193 ? 26.253 -14.288 2.167 1.00 91.94 193 ASP A O 1
ATOM 1471 N N . THR A 1 194 ? 25.536 -12.973 3.840 1.00 90.00 194 THR A N 1
ATOM 1472 C CA . THR A 1 194 ? 24.299 -12.557 3.166 1.00 90.00 194 THR A CA 1
ATOM 1473 C C . THR A 1 194 ? 24.568 -11.698 1.925 1.00 90.00 194 THR A C 1
ATOM 1475 O O . THR A 1 194 ? 23.738 -11.675 1.018 1.00 90.00 194 THR A O 1
ATOM 1478 N N . ASN A 1 195 ? 25.733 -11.048 1.839 1.00 92.56 195 ASN A N 1
ATOM 1479 C CA . ASN A 1 195 ? 26.111 -10.150 0.746 1.00 92.56 195 ASN A CA 1
ATOM 1480 C C . ASN A 1 195 ? 27.065 -10.793 -0.274 1.00 92.56 195 ASN A C 1
ATOM 1482 O O . ASN A 1 195 ? 27.598 -10.086 -1.131 1.00 92.56 195 ASN A O 1
ATOM 1486 N N . ALA A 1 196 ? 27.289 -12.109 -0.200 1.00 91.88 196 ALA A N 1
ATOM 1487 C CA . ALA A 1 196 ? 28.204 -12.803 -1.097 1.00 91.88 196 ALA A CA 1
ATOM 1488 C C . ALA A 1 196 ? 27.823 -12.604 -2.577 1.00 91.88 196 ALA A C 1
ATOM 1490 O O . ALA A 1 196 ? 26.655 -12.717 -2.954 1.00 91.88 196 ALA A O 1
ATOM 1491 N N . GLU A 1 197 ? 28.821 -12.389 -3.442 1.00 93.12 197 GLU A N 1
ATOM 1492 C CA . GLU A 1 197 ? 28.628 -12.204 -4.893 1.00 93.12 197 GLU A CA 1
ATOM 1493 C C . GLU A 1 197 ? 27.844 -13.348 -5.551 1.00 93.12 197 GLU A C 1
ATOM 1495 O O . GLU A 1 197 ? 27.059 -13.115 -6.467 1.00 93.12 197 GLU A O 1
ATOM 1500 N N . SER A 1 198 ? 28.006 -14.578 -5.056 1.00 92.44 198 SER A N 1
ATOM 1501 C CA . SER A 1 198 ? 27.284 -15.761 -5.541 1.00 92.44 198 SER A CA 1
ATOM 1502 C C . SER A 1 198 ? 25.769 -15.696 -5.328 1.00 92.44 198 SER A C 1
ATOM 1504 O O . SER A 1 198 ? 25.043 -16.460 -5.958 1.00 92.44 198 SER A O 1
ATOM 1506 N N . ARG A 1 199 ? 25.278 -14.794 -4.468 1.00 91.81 199 ARG A N 1
ATOM 1507 C CA . ARG A 1 199 ? 23.845 -14.567 -4.223 1.00 91.81 199 ARG A CA 1
ATOM 1508 C C . ARG A 1 199 ? 23.247 -13.468 -5.104 1.00 91.81 199 ARG A C 1
ATOM 1510 O O . ARG A 1 199 ? 22.042 -13.224 -5.037 1.00 91.81 199 ARG A O 1
ATOM 1517 N N . LEU A 1 200 ? 24.064 -12.770 -5.894 1.00 95.50 200 LEU A N 1
ATOM 1518 C CA . LEU A 1 200 ? 23.614 -11.650 -6.717 1.00 95.50 200 LEU A CA 1
ATOM 1519 C C . LEU A 1 200 ? 23.151 -12.108 -8.105 1.00 95.50 200 LEU A C 1
ATOM 1521 O O . LEU A 1 200 ? 23.817 -12.880 -8.786 1.00 95.50 200 LEU A O 1
ATOM 1525 N N . HIS A 1 201 ? 22.063 -11.509 -8.586 1.00 96.62 201 HIS A N 1
ATOM 1526 C CA . HIS A 1 201 ? 21.467 -11.774 -9.902 1.00 96.62 201 HIS A CA 1
ATOM 1527 C C . HIS A 1 201 ? 21.921 -10.721 -10.930 1.00 96.62 201 HIS A C 1
ATOM 1529 O O . HIS A 1 201 ? 21.136 -9.939 -11.472 1.00 96.62 201 HIS A O 1
ATOM 1535 N N . ARG A 1 202 ? 23.245 -10.604 -11.128 1.00 95.88 202 ARG A N 1
ATOM 1536 C CA . ARG A 1 202 ? 23.848 -9.521 -11.938 1.00 95.88 202 ARG A CA 1
ATOM 1537 C C . ARG A 1 202 ? 23.471 -9.590 -13.416 1.00 95.88 202 ARG A C 1
ATOM 1539 O O . ARG A 1 202 ? 23.435 -8.549 -14.075 1.00 95.88 202 ARG A O 1
ATOM 1546 N N . LYS A 1 203 ? 23.254 -10.795 -13.948 1.00 97.88 203 LYS A N 1
ATOM 1547 C CA . LYS A 1 203 ? 22.917 -11.003 -15.359 1.00 97.88 203 LYS A CA 1
ATOM 1548 C C . LYS A 1 203 ? 21.527 -10.438 -15.650 1.00 97.88 203 LYS A C 1
ATOM 1550 O O . LYS A 1 203 ? 21.398 -9.579 -16.517 1.00 97.88 203 LYS A O 1
ATOM 1555 N N . GLU A 1 204 ? 20.548 -10.838 -14.852 1.00 97.62 204 GLU A N 1
ATOM 1556 C CA . GLU A 1 204 ? 19.145 -10.435 -14.942 1.00 97.62 204 GLU A CA 1
ATOM 1557 C C . GLU A 1 204 ? 19.013 -8.926 -14.698 1.00 97.62 204 GLU A C 1
ATOM 1559 O O . GLU A 1 204 ? 18.402 -8.214 -15.492 1.00 97.62 204 GLU A O 1
ATOM 1564 N N . ALA A 1 205 ? 19.691 -8.397 -13.669 1.00 97.38 205 ALA A N 1
ATOM 1565 C CA . ALA A 1 205 ? 19.715 -6.958 -13.402 1.00 97.38 205 ALA A CA 1
ATOM 1566 C C . ALA A 1 205 ? 20.278 -6.154 -14.588 1.00 97.38 205 ALA A C 1
ATOM 1568 O O . ALA A 1 205 ? 19.781 -5.074 -14.907 1.00 97.38 205 ALA A O 1
ATOM 1569 N N . ARG A 1 206 ? 21.306 -6.677 -15.271 1.00 96.94 206 ARG A N 1
ATOM 1570 C CA . ARG A 1 206 ? 21.883 -6.036 -16.460 1.00 96.94 206 ARG A CA 1
ATOM 1571 C C . ARG A 1 206 ? 20.938 -6.082 -17.659 1.00 96.94 206 ARG A C 1
ATOM 1573 O O . ARG A 1 206 ? 20.958 -5.147 -18.456 1.00 96.94 206 ARG A O 1
ATOM 1580 N N . GLU A 1 207 ? 20.173 -7.155 -17.818 1.00 98.06 207 GLU A N 1
ATOM 1581 C CA . GLU A 1 207 ? 19.168 -7.294 -18.876 1.00 98.06 207 GLU A CA 1
ATOM 1582 C C . GLU A 1 207 ? 18.027 -6.296 -18.660 1.00 98.06 207 GLU A C 1
ATOM 1584 O O . GLU A 1 207 ? 17.814 -5.444 -19.518 1.00 98.06 207 GLU A O 1
ATOM 1589 N N . VAL A 1 208 ? 17.420 -6.269 -17.471 1.00 97.00 208 VAL A N 1
ATOM 1590 C CA . VAL A 1 208 ? 16.368 -5.291 -17.128 1.00 97.00 208 VAL A CA 1
ATOM 1591 C C . VAL A 1 208 ? 16.862 -3.847 -17.279 1.00 97.00 208 VAL A C 1
ATOM 1593 O O . VAL A 1 208 ? 16.165 -2.998 -17.836 1.00 97.00 208 VAL A O 1
ATOM 1596 N N . ALA A 1 209 ? 18.093 -3.559 -16.841 1.00 96.56 209 ALA A N 1
ATOM 1597 C CA . ALA A 1 209 ? 18.680 -2.230 -16.981 1.00 96.56 209 ALA A CA 1
ATOM 1598 C C . ALA A 1 209 ? 18.823 -1.800 -18.448 1.00 96.56 209 ALA A C 1
ATOM 1600 O O . ALA A 1 209 ? 18.647 -0.622 -18.740 1.00 96.56 209 ALA A O 1
ATOM 1601 N N . ARG A 1 210 ? 19.129 -2.721 -19.374 1.00 97.19 210 ARG A N 1
ATOM 1602 C CA . ARG A 1 210 ? 19.235 -2.411 -20.812 1.00 97.19 210 ARG A CA 1
ATOM 1603 C C . ARG A 1 210 ? 17.885 -2.043 -21.414 1.00 97.19 210 ARG A C 1
ATOM 1605 O O . ARG A 1 210 ? 17.828 -1.061 -22.146 1.00 97.19 210 ARG A O 1
ATOM 1612 N N . GLU A 1 211 ? 16.833 -2.776 -21.056 1.00 97.38 211 GLU A N 1
ATOM 1613 C CA . GLU A 1 211 ? 15.461 -2.517 -21.518 1.00 97.38 211 GLU A CA 1
ATOM 1614 C C . GLU A 1 211 ? 14.882 -1.204 -20.961 1.00 97.38 211 GLU A C 1
ATOM 1616 O O . GLU A 1 211 ? 13.931 -0.655 -21.506 1.00 97.38 211 GLU A O 1
ATOM 1621 N N . SER A 1 212 ? 15.471 -0.667 -19.887 1.00 96.06 212 SER A N 1
ATOM 1622 C CA . SER A 1 212 ? 14.990 0.548 -19.215 1.00 96.06 212 SER A CA 1
ATOM 1623 C C . SER A 1 212 ? 15.624 1.848 -19.737 1.00 96.06 212 SER A C 1
ATOM 1625 O O . SER A 1 212 ? 15.241 2.938 -19.308 1.00 96.06 212 SER A O 1
ATOM 1627 N N . LEU A 1 213 ? 16.627 1.775 -20.622 1.00 96.50 213 LEU A N 1
ATOM 1628 C CA . LEU A 1 213 ? 17.324 2.962 -21.129 1.00 96.50 213 LEU A CA 1
ATOM 1629 C C . LEU A 1 213 ? 16.540 3.640 -22.257 1.00 96.50 213 LEU A C 1
ATOM 1631 O O . LEU A 1 213 ? 16.186 3.013 -23.250 1.00 96.50 213 LEU A O 1
ATOM 1635 N N . VAL A 1 214 ? 16.379 4.961 -22.158 1.00 97.00 214 VAL A N 1
ATOM 1636 C CA . VAL A 1 214 ? 15.736 5.778 -23.196 1.00 97.00 214 VAL A CA 1
ATOM 1637 C C . VAL A 1 214 ? 16.783 6.614 -23.935 1.00 97.00 214 VAL A C 1
ATOM 1639 O O . VAL A 1 214 ? 17.440 7.480 -23.352 1.00 97.00 214 VAL A O 1
ATOM 1642 N N . LEU A 1 215 ? 16.936 6.383 -25.242 1.00 96.88 215 LEU A N 1
ATOM 1643 C CA . LEU A 1 215 ? 17.806 7.189 -26.100 1.00 96.88 215 LEU A CA 1
ATOM 1644 C C . LEU A 1 215 ? 17.116 8.509 -26.464 1.00 96.88 215 LEU A C 1
ATOM 1646 O O . LEU A 1 215 ? 16.308 8.566 -27.384 1.00 96.88 215 LEU A O 1
ATOM 1650 N N . LEU A 1 216 ? 17.466 9.585 -25.758 1.00 97.88 216 LEU A N 1
ATOM 1651 C CA . LEU A 1 216 ? 16.835 10.897 -25.960 1.00 97.88 216 LEU A CA 1
ATOM 1652 C C . LEU A 1 216 ? 17.303 11.621 -27.234 1.00 97.88 216 LEU A C 1
ATOM 1654 O O . LEU A 1 216 ? 16.581 12.457 -27.771 1.00 97.88 216 LEU A O 1
ATOM 1658 N N . LYS A 1 217 ? 18.528 11.352 -27.710 1.00 97.12 217 LYS A N 1
ATOM 1659 C CA . LYS A 1 217 ? 19.106 12.009 -28.893 1.00 97.12 217 LYS A CA 1
ATOM 1660 C C . LYS A 1 217 ? 20.234 11.180 -29.502 1.00 97.12 217 LYS A C 1
ATOM 1662 O O . LYS A 1 217 ? 21.151 10.782 -28.789 1.00 97.12 217 LYS A O 1
ATOM 1667 N N . ASN A 1 218 ? 20.228 11.024 -30.826 1.00 97.56 218 ASN A N 1
ATOM 1668 C CA . ASN A 1 218 ? 21.336 10.448 -31.593 1.00 97.56 218 ASN A CA 1
ATOM 1669 C C . ASN A 1 218 ? 21.578 11.270 -32.864 1.00 97.56 218 ASN A C 1
ATOM 1671 O O . ASN A 1 218 ? 20.932 11.071 -33.886 1.00 97.56 218 ASN A O 1
ATOM 1675 N N . ARG A 1 219 ? 22.459 12.270 -32.783 1.00 97.44 219 ARG A N 1
ATOM 1676 C CA . ARG A 1 219 ? 22.785 13.131 -33.928 1.00 97.44 219 ARG A CA 1
ATOM 1677 C C . ARG A 1 219 ? 23.887 12.472 -34.760 1.00 97.44 219 ARG A C 1
ATOM 1679 O O . ARG A 1 219 ? 24.866 12.009 -34.181 1.00 97.44 219 ARG A O 1
ATOM 1686 N N . LEU A 1 220 ? 23.756 12.514 -36.090 1.00 96.56 220 LEU A N 1
ATOM 1687 C CA . LEU A 1 220 ? 24.753 11.997 -37.045 1.00 96.56 220 LEU A CA 1
ATOM 1688 C C . LEU A 1 220 ? 25.116 10.519 -36.811 1.00 96.56 220 LEU A C 1
ATOM 1690 O O . LEU A 1 220 ? 26.278 10.155 -36.960 1.00 96.56 220 LEU A O 1
ATOM 1694 N N . ASP A 1 221 ? 24.152 9.707 -36.363 1.00 95.75 221 ASP A N 1
ATOM 1695 C CA . ASP A 1 221 ? 24.346 8.279 -36.064 1.00 95.75 221 ASP A CA 1
ATOM 1696 C C . ASP A 1 221 ? 25.600 7.998 -35.223 1.00 95.75 221 ASP A C 1
ATOM 1698 O O . ASP A 1 221 ? 26.341 7.040 -35.435 1.00 95.75 221 ASP A O 1
ATOM 1702 N N . THR A 1 222 ? 25.853 8.877 -34.247 1.00 94.81 222 THR A N 1
ATOM 1703 C CA . THR A 1 222 ? 27.044 8.798 -33.393 1.00 94.81 222 THR A CA 1
ATOM 1704 C C . THR A 1 222 ? 27.064 7.499 -32.581 1.00 94.81 222 THR A C 1
ATOM 1706 O O . THR A 1 222 ? 28.134 6.952 -32.311 1.00 94.81 222 THR A O 1
ATOM 1709 N N . LEU A 1 223 ? 25.894 7.001 -32.168 1.00 95.44 223 LEU A N 1
ATOM 1710 C CA . LEU A 1 223 ? 25.742 5.714 -31.488 1.00 95.44 223 LEU A CA 1
ATOM 1711 C C . LEU A 1 223 ? 25.262 4.622 -32.461 1.00 95.44 223 LEU A C 1
ATOM 1713 O O . LEU A 1 223 ? 24.414 4.922 -33.304 1.00 95.44 223 LEU A O 1
ATOM 1717 N N . PRO A 1 224 ? 25.713 3.357 -32.294 1.00 94.88 224 PRO A N 1
ATOM 1718 C CA . PRO A 1 224 ? 26.591 2.856 -31.226 1.00 94.88 224 PRO A CA 1
ATOM 1719 C C . PRO A 1 224 ? 28.087 3.141 -31.462 1.00 94.88 224 PRO A C 1
ATOM 1721 O O . PRO A 1 224 ? 28.598 3.032 -32.574 1.00 94.88 224 PRO A O 1
ATOM 1724 N N . LEU A 1 225 ? 28.824 3.444 -30.386 1.00 91.69 225 LEU A N 1
ATOM 1725 C CA . LEU A 1 225 ? 30.270 3.682 -30.461 1.00 91.69 225 LEU A CA 1
ATOM 1726 C C . LEU A 1 225 ? 31.040 2.397 -30.792 1.00 91.69 225 LEU A C 1
ATOM 1728 O O . LEU A 1 225 ? 30.802 1.337 -30.209 1.00 91.69 225 LEU A O 1
ATOM 1732 N N . LYS A 1 226 ? 32.057 2.517 -31.651 1.00 90.50 226 LYS A N 1
ATOM 1733 C CA . LYS A 1 226 ? 33.049 1.454 -31.859 1.00 90.50 226 LYS A CA 1
ATOM 1734 C C . LYS A 1 226 ? 33.946 1.331 -30.625 1.00 90.50 226 LYS A C 1
ATOM 1736 O O . LYS A 1 226 ? 34.349 2.330 -30.031 1.00 90.50 226 LYS A O 1
ATOM 1741 N N . LYS A 1 227 ? 34.308 0.101 -30.254 1.00 87.75 227 LYS A N 1
ATOM 1742 C CA . LYS A 1 227 ? 35.234 -0.161 -29.143 1.00 87.75 227 LYS A CA 1
ATOM 1743 C C . LYS A 1 227 ? 36.639 0.331 -29.520 1.00 87.75 227 LYS A C 1
ATOM 1745 O O . LYS A 1 227 ? 37.309 -0.292 -30.337 1.00 87.75 227 LYS A O 1
ATOM 1750 N N . ILE A 1 228 ? 37.085 1.438 -28.926 1.00 84.94 228 ILE A N 1
ATOM 1751 C CA . ILE A 1 228 ? 38.423 2.021 -29.132 1.00 84.94 228 ILE A CA 1
ATOM 1752 C C . ILE A 1 228 ? 39.237 1.997 -27.831 1.00 84.94 228 ILE A C 1
ATOM 1754 O O . ILE A 1 228 ? 38.671 2.003 -26.740 1.00 84.94 228 ILE A O 1
ATOM 1758 N N . ARG A 1 229 ? 40.574 1.960 -27.935 1.00 66.25 229 ARG A N 1
ATOM 1759 C CA . ARG A 1 229 ? 41.483 1.837 -26.775 1.00 66.25 229 ARG A CA 1
ATOM 1760 C C . ARG A 1 229 ? 41.486 3.058 -25.850 1.00 66.25 229 ARG A C 1
ATOM 1762 O O . ARG A 1 229 ? 41.786 2.899 -24.671 1.00 66.25 229 ARG A O 1
ATOM 1769 N N . HIS A 1 230 ? 41.171 4.252 -26.352 1.00 63.88 230 HIS A N 1
ATOM 1770 C CA . HIS A 1 230 ? 41.186 5.494 -25.575 1.00 63.88 230 HIS A CA 1
ATOM 1771 C C . HIS A 1 230 ? 39.881 6.264 -25.780 1.00 63.88 230 HIS A C 1
ATOM 1773 O O . HIS A 1 230 ? 39.587 6.720 -26.881 1.00 63.88 230 HIS A O 1
ATOM 1779 N N . TYR A 1 231 ? 39.106 6.406 -24.706 1.00 63.28 231 TYR A N 1
ATOM 1780 C CA . TYR A 1 231 ? 37.912 7.243 -24.643 1.00 63.28 231 TYR A CA 1
ATOM 1781 C C . TYR A 1 231 ? 38.120 8.290 -23.551 1.00 63.28 231 TYR A C 1
ATOM 1783 O O . TYR A 1 231 ? 38.370 7.943 -22.396 1.00 63.28 231 TYR A O 1
ATOM 1791 N N . ARG A 1 232 ? 38.025 9.575 -23.900 1.00 67.12 232 ARG A N 1
ATOM 1792 C CA . ARG A 1 232 ? 38.115 10.665 -22.925 1.00 67.12 232 ARG A CA 1
ATOM 1793 C C . ARG A 1 232 ? 36.708 10.996 -22.431 1.00 67.12 232 ARG A C 1
ATOM 1795 O O . ARG A 1 232 ? 36.015 11.819 -23.017 1.00 67.12 232 ARG A O 1
ATOM 1802 N N . GLY A 1 233 ? 36.272 10.318 -21.371 1.00 60.25 233 GLY A N 1
ATOM 1803 C CA . GLY A 1 233 ? 34.994 10.603 -20.718 1.00 60.25 233 GLY A CA 1
ATOM 1804 C C . GLY A 1 233 ? 35.081 11.878 -19.880 1.00 60.25 233 GLY A C 1
ATOM 1805 O O . GLY A 1 233 ? 35.744 11.888 -18.850 1.00 60.25 233 GLY A O 1
ATOM 1806 N N . GLY A 1 234 ? 34.427 12.956 -20.314 1.00 54.84 234 GLY A N 1
ATOM 1807 C CA . GLY A 1 234 ? 34.245 14.165 -19.509 1.00 54.84 234 GLY A CA 1
ATOM 1808 C C . GLY A 1 234 ? 32.912 14.118 -18.764 1.00 54.84 234 GLY A C 1
ATOM 1809 O O . GLY A 1 234 ? 31.864 14.144 -19.401 1.00 54.84 234 GLY A O 1
ATOM 1810 N N . GLY A 1 235 ? 32.929 14.039 -17.431 1.00 59.09 235 GLY A N 1
ATOM 1811 C CA . GLY A 1 235 ? 31.715 14.153 -16.612 1.00 59.09 235 GLY A CA 1
ATOM 1812 C C . GLY A 1 235 ? 31.851 13.583 -15.197 1.00 59.09 235 GLY A C 1
ATOM 1813 O O . GLY A 1 235 ? 32.580 12.621 -14.970 1.00 59.09 235 GLY A O 1
ATOM 1814 N N . ARG A 1 236 ? 31.099 14.148 -14.240 1.00 59.50 236 ARG A N 1
ATOM 1815 C CA . ARG A 1 236 ? 31.120 13.776 -12.805 1.00 59.50 236 ARG A CA 1
ATOM 1816 C C . ARG A 1 236 ? 30.625 12.346 -12.495 1.00 59.50 236 ARG A C 1
ATOM 1818 O O . ARG A 1 236 ? 30.816 11.878 -11.380 1.00 59.50 236 ARG A O 1
ATOM 1825 N N . ALA A 1 237 ? 30.023 11.646 -13.460 1.00 57.69 237 ALA A N 1
ATOM 1826 C CA . ALA A 1 237 ? 29.482 10.287 -13.299 1.00 57.69 237 ALA A CA 1
ATOM 1827 C C . ALA A 1 237 ? 30.479 9.155 -13.645 1.00 57.69 237 ALA A C 1
ATOM 1829 O O . ALA A 1 237 ? 30.187 7.967 -13.445 1.00 57.69 237 ALA A O 1
ATOM 1830 N N . GLY A 1 238 ? 31.658 9.499 -14.178 1.00 52.09 238 GLY A N 1
ATOM 1831 C CA . GLY A 1 238 ? 32.726 8.555 -14.514 1.00 52.09 238 GLY A CA 1
ATOM 1832 C C . GLY A 1 238 ? 33.488 8.087 -13.275 1.00 52.09 238 GLY A C 1
ATOM 1833 O O . GLY A 1 238 ? 34.641 8.450 -13.104 1.00 52.09 238 GLY A O 1
ATOM 1834 N N . GLY A 1 239 ? 32.836 7.337 -12.384 1.00 51.19 239 GLY A N 1
ATOM 1835 C CA . GLY A 1 239 ? 33.486 6.768 -11.193 1.00 51.19 239 GLY A CA 1
ATOM 1836 C C . GLY A 1 239 ? 32.590 6.577 -9.970 1.00 51.19 239 GLY A C 1
ATOM 1837 O O . GLY A 1 239 ? 33.047 6.048 -8.964 1.00 51.19 239 GLY A O 1
ATOM 1838 N N . GLN A 1 240 ? 31.318 6.981 -10.020 1.00 53.38 240 GLN A N 1
ATOM 1839 C CA . GLN A 1 240 ? 30.426 6.790 -8.877 1.00 53.38 240 GLN A CA 1
ATOM 1840 C C . GLN A 1 240 ? 29.942 5.338 -8.802 1.00 53.38 240 GLN A C 1
ATOM 1842 O O . GLN A 1 240 ? 29.272 4.850 -9.711 1.00 53.38 240 GLN A O 1
ATOM 1847 N N . GLN A 1 241 ? 30.274 4.674 -7.694 1.00 53.19 241 GLN A N 1
ATOM 1848 C CA . GLN A 1 241 ? 29.733 3.369 -7.294 1.00 53.19 241 GLN A CA 1
ATOM 1849 C C . GLN A 1 241 ? 28.295 3.495 -6.742 1.00 53.19 241 GLN A C 1
ATOM 1851 O O . GLN A 1 241 ? 27.561 2.515 -6.661 1.00 53.19 241 GLN A O 1
ATOM 1856 N N . ALA A 1 242 ? 27.859 4.722 -6.433 1.00 50.97 242 ALA A N 1
ATOM 1857 C CA . ALA A 1 242 ? 26.487 5.071 -6.076 1.00 50.97 242 ALA A CA 1
ATOM 1858 C C . ALA A 1 242 ? 25.605 5.243 -7.330 1.00 50.97 242 ALA A C 1
ATOM 1860 O O . ALA A 1 242 ? 25.155 6.341 -7.634 1.00 50.97 242 ALA A O 1
ATOM 1861 N N . ARG A 1 243 ? 25.386 4.159 -8.084 1.00 59.06 243 ARG A N 1
ATOM 1862 C CA . ARG A 1 243 ? 24.376 4.093 -9.172 1.00 59.06 243 ARG A CA 1
ATOM 1863 C C . ARG A 1 243 ? 23.101 3.366 -8.737 1.00 59.06 243 ARG A C 1
ATOM 1865 O O . ARG A 1 243 ? 22.412 2.748 -9.536 1.00 59.06 243 ARG A O 1
ATOM 1872 N N . HIS A 1 244 ? 22.888 3.344 -7.435 1.00 55.59 244 HIS A N 1
ATOM 1873 C CA . HIS A 1 244 ? 21.916 2.536 -6.731 1.00 55.59 244 HIS A CA 1
ATOM 1874 C C . HIS A 1 244 ? 21.016 3.530 -5.975 1.00 55.59 244 HIS A C 1
ATOM 1876 O O . HIS A 1 244 ? 21.515 4.241 -5.103 1.00 55.59 244 HIS A O 1
ATOM 1882 N N . ASP A 1 245 ? 19.742 3.625 -6.376 1.00 52.28 245 ASP A N 1
ATOM 1883 C CA . ASP A 1 245 ? 18.841 4.756 -6.081 1.00 52.28 245 ASP A CA 1
ATOM 1884 C C . ASP A 1 245 ? 18.028 4.625 -4.765 1.00 52.28 245 ASP A C 1
ATOM 1886 O O . ASP A 1 245 ? 18.176 3.679 -3.987 1.00 52.28 245 ASP A O 1
ATOM 1890 N N . GLY A 1 246 ? 17.187 5.636 -4.501 1.00 44.84 246 GLY A N 1
ATOM 1891 C CA . GLY A 1 246 ? 16.675 6.105 -3.201 1.00 44.84 246 GLY A CA 1
ATOM 1892 C C . GLY A 1 246 ? 15.730 5.231 -2.364 1.00 44.84 246 GLY A C 1
ATOM 1893 O O . GLY A 1 246 ? 15.005 5.789 -1.547 1.00 44.84 246 GLY A O 1
ATOM 1894 N N . GLN A 1 247 ? 15.730 3.903 -2.499 1.00 52.12 247 GLN A N 1
ATOM 1895 C CA . GLN A 1 247 ? 14.943 3.007 -1.623 1.00 52.12 247 GLN A CA 1
ATOM 1896 C C . GLN A 1 247 ? 15.687 1.736 -1.181 1.00 52.12 247 GLN A C 1
ATOM 1898 O O . GLN A 1 247 ? 15.084 0.772 -0.713 1.00 52.12 247 GLN A O 1
ATOM 1903 N N . LEU A 1 248 ? 17.016 1.718 -1.284 1.00 46.22 248 LEU A N 1
ATOM 1904 C CA . LEU A 1 248 ? 17.806 0.589 -0.795 1.00 46.22 248 LEU A CA 1
ATOM 1905 C C . LEU A 1 248 ? 17.890 0.577 0.731 1.00 46.22 248 LEU A C 1
ATOM 1907 O O . LEU A 1 248 ? 18.565 1.407 1.345 1.00 46.22 248 LEU A O 1
ATOM 1911 N N . VAL A 1 249 ? 17.269 -0.429 1.341 1.00 45.47 249 VAL A N 1
ATOM 1912 C CA . VAL A 1 249 ? 17.474 -0.753 2.753 1.00 45.47 249 VAL A CA 1
ATOM 1913 C C . VAL A 1 249 ? 18.852 -1.402 2.894 1.00 45.47 249 VAL A C 1
ATOM 1915 O O . VAL A 1 249 ? 19.067 -2.540 2.482 1.00 45.47 249 VAL A O 1
ATOM 1918 N N . ARG A 1 250 ? 19.822 -0.675 3.458 1.00 37.12 250 ARG A N 1
ATOM 1919 C CA . ARG A 1 250 ? 21.138 -1.242 3.786 1.00 37.12 250 ARG A CA 1
ATOM 1920 C C . ARG A 1 250 ? 21.022 -2.074 5.062 1.00 37.12 250 ARG A C 1
ATOM 1922 O O . ARG A 1 250 ? 20.778 -1.520 6.134 1.00 37.12 250 ARG A O 1
ATOM 1929 N N . GLY A 1 251 ? 21.235 -3.385 4.963 1.00 30.62 251 GLY A N 1
ATOM 1930 C CA . GLY A 1 251 ? 21.397 -4.241 6.138 1.00 30.62 251 GLY A CA 1
ATOM 1931 C C . GLY A 1 251 ? 22.576 -3.758 6.991 1.00 30.62 251 GLY A C 1
ATOM 1932 O O . GLY A 1 251 ? 23.668 -3.521 6.473 1.00 30.62 251 GLY A O 1
ATOM 1933 N N . ARG A 1 252 ? 22.374 -3.582 8.303 1.00 35.69 252 ARG A N 1
ATOM 1934 C CA . ARG A 1 252 ? 23.476 -3.321 9.244 1.00 35.69 252 ARG A CA 1
ATOM 1935 C C . ARG A 1 252 ? 24.264 -4.617 9.448 1.00 35.69 252 ARG A C 1
ATOM 1937 O O . ARG A 1 252 ? 23.979 -5.369 10.370 1.00 35.69 252 ARG A O 1
ATOM 1944 N N . GLY A 1 253 ? 25.251 -4.868 8.594 1.00 29.28 253 GLY A N 1
ATOM 1945 C CA . GLY A 1 253 ? 26.188 -5.982 8.733 1.00 29.28 253 GLY A CA 1
ATOM 1946 C C . GLY A 1 253 ? 27.633 -5.494 8.744 1.00 29.28 253 GLY A C 1
ATOM 1947 O O . GLY A 1 253 ? 28.100 -4.988 7.734 1.00 29.28 253 GLY A O 1
ATOM 1948 N N . GLY A 1 254 ? 28.307 -5.655 9.890 1.00 31.16 254 GLY A N 1
ATOM 1949 C CA . GLY A 1 254 ? 29.769 -5.739 10.031 1.00 31.16 254 GLY A CA 1
ATOM 1950 C C . GLY A 1 254 ? 30.593 -4.473 9.762 1.00 31.16 254 GLY A C 1
ATOM 1951 O O . GLY A 1 254 ? 30.713 -4.011 8.634 1.00 31.16 254 GLY A O 1
ATOM 1952 N N . ARG A 1 255 ? 31.269 -3.950 10.796 1.00 26.81 255 ARG A N 1
ATOM 1953 C CA . ARG A 1 255 ? 32.392 -3.015 10.602 1.00 26.81 255 ARG A CA 1
ATOM 1954 C C . ARG A 1 255 ? 33.460 -3.709 9.739 1.00 26.81 255 ARG A C 1
ATOM 1956 O O . ARG A 1 255 ? 33.796 -4.849 10.064 1.00 26.81 255 ARG A O 1
ATOM 1963 N N . PRO A 1 256 ? 34.030 -3.060 8.709 1.00 28.91 256 PRO A N 1
ATOM 1964 C CA . PRO A 1 256 ? 35.169 -3.624 8.003 1.00 28.91 256 PRO A CA 1
ATOM 1965 C C . PRO A 1 256 ? 36.334 -3.786 8.986 1.00 28.91 256 PRO A C 1
ATOM 1967 O O . PRO A 1 256 ? 36.772 -2.835 9.638 1.00 28.91 256 PRO A O 1
ATOM 1970 N N . VAL A 1 257 ? 36.788 -5.027 9.134 1.00 33.62 257 VAL A N 1
ATOM 1971 C CA . VAL A 1 257 ? 37.979 -5.382 9.898 1.00 33.62 257 VAL A CA 1
ATOM 1972 C C . VAL A 1 257 ? 39.199 -4.973 9.074 1.00 33.62 257 VAL A C 1
ATOM 1974 O O . VAL A 1 257 ? 39.530 -5.628 8.098 1.00 33.62 257 VAL A O 1
ATOM 1977 N N . GLY A 1 258 ? 39.853 -3.896 9.513 1.00 27.94 258 GLY A N 1
ATOM 1978 C CA . GLY A 1 258 ? 41.306 -3.722 9.471 1.00 27.94 258 GLY A CA 1
ATOM 1979 C C . GLY A 1 258 ? 41.965 -3.373 8.136 1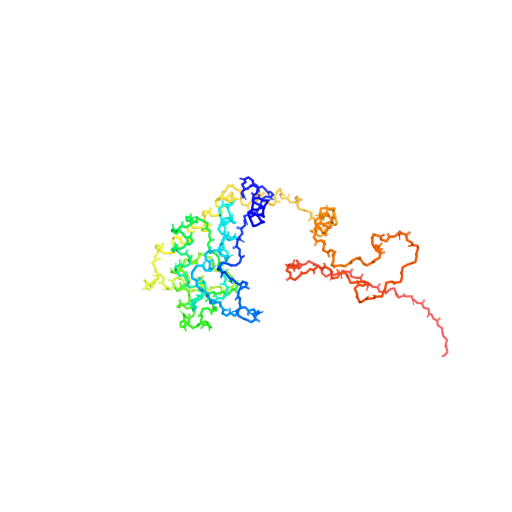.00 27.94 258 GLY A C 1
ATOM 1980 O O . GLY A 1 258 ? 42.415 -4.264 7.433 1.00 27.94 258 GLY A O 1
ATOM 1981 N N . ASP A 1 259 ? 42.241 -2.083 7.935 1.00 29.72 259 ASP A N 1
ATOM 1982 C CA . ASP A 1 259 ? 43.530 -1.662 7.375 1.00 29.72 259 ASP A CA 1
ATOM 1983 C C . ASP A 1 259 ? 44.461 -1.345 8.555 1.00 29.72 259 ASP A C 1
ATOM 1985 O O . ASP A 1 259 ? 44.369 -0.292 9.189 1.00 29.72 259 ASP A O 1
ATOM 1989 N N . ARG A 1 260 ? 45.338 -2.292 8.908 1.00 28.83 260 ARG A N 1
ATOM 1990 C CA . ARG A 1 260 ? 46.542 -1.987 9.693 1.00 28.83 260 ARG A CA 1
ATOM 1991 C C . ARG A 1 260 ? 47.639 -1.620 8.693 1.00 28.83 260 ARG A C 1
ATOM 1993 O O . ARG A 1 260 ? 48.034 -2.502 7.936 1.00 28.83 260 ARG A O 1
ATOM 2000 N N . PRO A 1 261 ? 48.167 -0.386 8.678 1.00 32.00 261 PRO A N 1
ATOM 2001 C CA . PRO A 1 261 ? 49.353 -0.100 7.890 1.00 32.00 261 PRO A CA 1
ATOM 2002 C C . PRO A 1 261 ? 50.589 -0.683 8.587 1.00 32.00 261 PRO A C 1
ATOM 2004 O O . PRO A 1 261 ? 50.819 -0.459 9.781 1.00 32.00 261 PRO A O 1
ATOM 2007 N N . ASP A 1 262 ? 51.370 -1.434 7.815 1.00 30.50 262 ASP A N 1
ATOM 2008 C CA . ASP A 1 262 ? 52.680 -1.967 8.169 1.00 30.50 262 ASP A CA 1
ATOM 2009 C C . ASP A 1 262 ? 53.593 -0.885 8.762 1.00 30.50 262 ASP A C 1
ATOM 2011 O O . ASP A 1 262 ? 53.923 0.119 8.125 1.00 30.50 262 ASP A O 1
ATOM 2015 N N . ARG A 1 263 ? 54.070 -1.118 9.990 1.00 30.02 263 ARG A N 1
ATOM 2016 C CA . ARG A 1 263 ? 55.229 -0.405 10.536 1.00 30.02 263 ARG A CA 1
ATOM 2017 C C . ARG A 1 263 ? 56.490 -0.976 9.895 1.00 30.02 263 ARG A C 1
ATOM 2019 O O . ARG A 1 263 ? 57.106 -1.891 10.434 1.00 30.02 263 ARG A O 1
ATOM 2026 N N . HIS A 1 264 ? 56.921 -0.382 8.788 1.00 33.81 264 HIS A N 1
ATOM 2027 C CA . HIS A 1 264 ? 58.306 -0.513 8.358 1.00 33.81 264 HIS A CA 1
ATOM 2028 C C . HIS A 1 264 ? 59.212 0.368 9.226 1.00 33.81 264 HIS A C 1
ATOM 2030 O O . HIS A 1 264 ? 59.206 1.594 9.143 1.00 33.81 264 HIS A O 1
ATOM 2036 N N . GLN A 1 265 ? 60.023 -0.294 10.051 1.00 32.00 265 GLN A N 1
ATOM 2037 C CA . GLN A 1 265 ? 61.280 0.243 10.558 1.00 32.00 265 GLN A CA 1
ATOM 2038 C C . GLN A 1 265 ? 62.173 0.655 9.381 1.00 32.00 265 GLN A C 1
ATOM 2040 O O . GLN A 1 265 ? 62.532 -0.198 8.570 1.00 32.00 265 GLN A O 1
ATOM 2045 N N . ARG A 1 266 ? 62.609 1.919 9.342 1.00 33.03 266 ARG A N 1
ATOM 2046 C CA . ARG A 1 266 ? 63.947 2.292 8.861 1.00 33.03 266 ARG A CA 1
ATOM 2047 C C . ARG A 1 266 ? 64.495 3.443 9.698 1.00 33.03 266 ARG A C 1
ATOM 2049 O O . ARG A 1 266 ? 63.910 4.515 9.790 1.00 33.03 266 ARG A O 1
ATOM 2056 N N . SER A 1 267 ? 65.629 3.155 10.318 1.00 32.19 267 SER A N 1
ATOM 2057 C CA . SER A 1 267 ? 66.566 4.077 10.945 1.00 32.19 267 SER A CA 1
ATOM 2058 C C . SER A 1 267 ? 67.240 4.995 9.922 1.00 32.19 267 SER A C 1
ATOM 2060 O O . SER A 1 267 ? 67.575 4.521 8.836 1.00 32.19 267 SER A O 1
ATOM 2062 N N . ALA A 1 268 ? 67.553 6.225 10.348 1.00 32.88 268 ALA A N 1
ATOM 2063 C CA . ALA A 1 268 ? 68.863 6.897 10.254 1.00 32.88 268 ALA A CA 1
ATOM 2064 C C . ALA A 1 268 ? 68.751 8.382 9.868 1.00 32.88 268 ALA A C 1
ATOM 2066 O O . ALA A 1 268 ? 68.193 8.711 8.827 1.00 32.88 268 ALA A O 1
ATOM 2067 N N . GLY A 1 269 ? 69.430 9.238 10.641 1.00 31.33 269 GLY A N 1
ATOM 2068 C CA . GLY A 1 269 ? 70.213 10.321 10.042 1.00 31.33 269 GLY A CA 1
ATOM 2069 C C . GLY A 1 269 ? 70.018 11.735 10.586 1.00 31.33 269 GLY A C 1
ATOM 2070 O O . GLY A 1 269 ? 69.331 12.510 9.940 1.00 31.33 269 GLY A O 1
ATOM 2071 N N . ARG A 1 270 ? 70.805 12.037 11.632 1.00 34.72 270 ARG A N 1
ATOM 2072 C CA . ARG A 1 270 ? 71.357 13.342 12.066 1.00 34.72 270 ARG A CA 1
ATOM 2073 C C . ARG A 1 270 ? 70.425 14.378 12.688 1.00 34.72 270 ARG A C 1
ATOM 2075 O O . ARG A 1 270 ? 69.444 14.793 12.046 1.00 34.72 270 ARG A O 1
#